Protein AF-A0A7J5E687-F1 (afdb_monomer)

Secondary structure (DSSP, 8-state):
---S---SS-EEEEEE-TTSEEEEEE-TTSS-EEEEEETTT--EEE----SS-EEEEEE-TT--EEEEEEETTEEEEEEE-HHHHTT--TT------SS--GGG---SSSGGGS-HHHHHT--TTS------PPPPP-BPPPEEEEEEEE--S-SS--GGGGEEEEEEEEEEBTTSSEEEEEEEEE-TT--EEEEEEEEE-S--TTTGGGT---EEEEEEEEEEEEEEEEEEEEEETTSSSPEEEEEEEEEEEEEEEEEEEEEEEE-SSTTEEEEEEEEEEEEEEEEPPEEEGGGTTEEEPPEEEEEEEEEEEEEEEEEEEEEP-TTTTTS-EEEEEEEEEEEEEEEE-SS--

Nearest PDB structures (foldseek):
  2w78-assembly2_B  TM=4.453E-01  e=5.146E+00  Pseudomonas aeruginosa PAO1
  6zm1-assembly1_B  TM=3.852E-01  e=8.410E+00  Bacteroides thetaiotaomicron VPI-5482

Solvent-accessible surface area (backbone atoms only — not comparable to full-atom values): 20080 Å² total; per-residue (Å²): 138,82,84,91,76,87,68,95,46,62,72,44,50,78,33,78,47,96,90,48,43,35,32,29,17,33,29,76,46,74,41,31,18,34,31,38,35,34,72,85,82,65,50,73,46,63,48,47,86,58,92,62,21,33,35,58,51,47,73,50,100,80,53,33,35,38,26,41,31,39,49,100,89,44,78,43,83,45,74,48,48,54,73,58,29,71,69,44,60,82,84,75,52,64,78,83,65,93,70,64,78,72,88,75,66,79,69,89,70,74,60,86,81,51,65,60,69,59,63,75,66,59,60,83,88,67,69,73,89,76,77,92,70,78,90,70,88,60,63,47,73,77,43,77,47,76,49,76,42,78,54,82,88,45,90,57,50,57,83,71,40,19,43,30,44,32,38,37,40,37,33,35,29,83,82,59,37,36,38,40,41,33,36,43,31,42,26,80,81,66,36,31,45,36,39,40,38,39,39,39,58,52,86,48,81,73,42,44,82,74,73,42,72,54,31,40,36,39,39,37,40,39,38,39,46,58,38,76,45,74,48,75,38,68,71,42,74,92,44,90,73,59,44,65,76,41,78,42,80,35,47,35,36,40,35,43,40,35,43,34,44,34,39,36,32,71,46,104,44,95,44,22,37,40,35,42,36,41,39,40,38,39,35,33,41,32,40,47,60,42,70,36,71,92,61,80,60,38,78,43,69,62,47,75,39,70,44,34,39,41,42,33,43,35,44,34,44,38,39,47,49,67,52,93,52,99,52,31,93,81,62,65,49,69,50,77,48,77,50,78,47,78,48,71,54,71,51,69,51,88,73,82,117

Mean predicted aligned error: 14.84 Å

Foldseek 3Di:
DDDLDDDPWDWDQWDADPQQKIWIWTCPLVATFIKIARPPVRDIATQDDDDQYWHNWDADPQRKTWTWGQDPVGTDIDIDGPVNSVVDDPVPGDDDDPCDPPPPDPDPDDCVVDPVVCVVPPDPVDDDPDDDDPDDFDKDPKDKDKDWAQAPPAPPDDDQQRIKIKIWIWMATPVRQKIKIWMWIAGPVRFIWTKIKIKGQDDDPPQVVVVWGKIKMKIKTKGKDKDKDWDFPPFQVVDVVTDTPDTWIKMKMKIKIKMKIKIWTADPDPQKIKIKMKMWMWIKMKIDWTFDVVVVRDIDHIDMDTQKIKIKIKIKMKGWDWDDDPCCVPDTDGDIDMDMDMDMDMDGDPPRD

Structure (mmCIF, N/CA/C/O backbone):
data_AF-A0A7J5E687-F1
#
_entry.id   AF-A0A7J5E687-F1
#
loop_
_atom_site.group_PDB
_atom_site.id
_atom_site.type_symbol
_atom_site.label_atom_id
_atom_site.label_alt_id
_atom_site.label_comp_id
_atom_site.label_asym_id
_atom_site.label_entity_id
_atom_site.label_seq_id
_atom_site.pdbx_PDB_ins_code
_atom_site.Cartn_x
_atom_site.Cartn_y
_atom_site.Cartn_z
_atom_site.occupancy
_atom_site.B_iso_or_equiv
_atom_site.auth_seq_id
_atom_site.auth_comp_id
_atom_site.auth_asym_id
_atom_site.auth_atom_id
_atom_site.pdbx_PDB_model_num
ATOM 1 N N . TYR A 1 1 ? -38.386 -14.013 34.757 1.00 67.25 1 TYR A N 1
ATOM 2 C CA . TYR A 1 1 ? -36.916 -13.918 34.810 1.00 67.25 1 TYR A CA 1
ATOM 3 C C . TYR A 1 1 ? -36.532 -13.701 36.265 1.00 67.25 1 TYR A C 1
ATOM 5 O O . TYR A 1 1 ? -37.291 -13.051 36.971 1.00 67.25 1 TYR A O 1
ATOM 13 N N . GLU A 1 2 ? -35.431 -14.289 36.723 1.00 77.50 2 GLU A N 1
ATOM 14 C CA . GLU A 1 2 ? -34.907 -14.112 38.085 1.00 77.50 2 GLU A CA 1
ATOM 15 C C . GLU A 1 2 ? -33.566 -13.382 37.979 1.00 77.50 2 GLU A C 1
ATOM 17 O O . GLU A 1 2 ? -32.727 -13.753 37.158 1.00 77.50 2 GLU A O 1
ATOM 22 N N . LEU A 1 3 ? -33.389 -12.321 38.765 1.00 78.94 3 LEU A N 1
ATOM 23 C CA . LEU A 1 3 ? -32.103 -11.643 38.907 1.00 78.94 3 LEU A CA 1
ATOM 24 C C . LEU A 1 3 ? -31.241 -12.468 39.867 1.00 78.94 3 LEU A C 1
ATOM 26 O O . LEU A 1 3 ? -31.640 -12.694 41.006 1.00 78.94 3 LEU A O 1
ATOM 30 N N . LEU A 1 4 ? -30.092 -12.950 39.390 1.00 78.44 4 LEU A N 1
ATOM 31 C CA . LEU A 1 4 ? -29.228 -13.860 40.152 1.00 78.44 4 LEU A CA 1
ATOM 32 C C . LEU A 1 4 ? -28.317 -13.128 41.140 1.00 78.44 4 LEU A C 1
ATOM 34 O O . LEU A 1 4 ? -27.987 -13.672 42.191 1.00 78.44 4 LEU A O 1
ATOM 38 N N . THR A 1 5 ? -27.938 -11.898 40.812 1.00 75.50 5 THR A N 1
ATOM 39 C CA . THR A 1 5 ? -27.145 -11.021 41.661 1.00 75.50 5 THR A CA 1
ATOM 40 C C . THR A 1 5 ? -27.739 -9.609 41.602 1.00 75.50 5 THR A C 1
ATOM 42 O O . THR A 1 5 ? -28.208 -9.159 40.555 1.00 75.50 5 THR A O 1
ATOM 45 N N . THR A 1 6 ? -27.836 -8.944 42.756 1.00 78.44 6 THR A N 1
ATOM 46 C CA . THR A 1 6 ? -28.465 -7.613 42.904 1.00 78.44 6 THR A CA 1
ATOM 47 C C . THR A 1 6 ? -27.634 -6.703 43.806 1.00 78.44 6 THR A C 1
ATOM 49 O O . THR A 1 6 ? -28.185 -5.876 44.533 1.00 78.44 6 THR A O 1
ATOM 52 N N . SER A 1 7 ? -26.320 -6.928 43.855 1.00 85.88 7 SER A N 1
ATOM 53 C CA . SER A 1 7 ? -25.434 -6.115 44.682 1.00 85.88 7 SER A CA 1
ATOM 54 C C . SER A 1 7 ? -25.145 -4.772 44.000 1.00 85.88 7 SER A C 1
ATOM 56 O O . SER A 1 7 ? -25.373 -4.607 42.805 1.00 85.88 7 SER A O 1
ATOM 58 N N . GLU A 1 8 ? -24.658 -3.796 44.768 1.00 89.81 8 GLU A N 1
ATOM 59 C CA . GLU A 1 8 ? -24.133 -2.540 44.207 1.00 89.81 8 GLU A CA 1
ATOM 60 C C . GLU A 1 8 ? -22.767 -2.734 43.525 1.00 89.81 8 GLU A C 1
ATOM 62 O O . GLU A 1 8 ? -22.261 -1.809 42.892 1.00 89.81 8 GLU A O 1
ATOM 67 N N . ALA A 1 9 ? -22.165 -3.919 43.676 1.00 91.12 9 ALA A N 1
ATOM 68 C CA . ALA A 1 9 ? -20.893 -4.257 43.068 1.00 91.12 9 ALA A CA 1
ATOM 69 C C . ALA A 1 9 ? -21.055 -4.473 41.562 1.00 91.12 9 ALA A C 1
ATOM 71 O O . ALA A 1 9 ? -22.091 -4.918 41.065 1.00 91.12 9 ALA A O 1
ATOM 72 N N . ASP A 1 10 ? -19.988 -4.195 40.833 1.00 93.31 10 ASP A N 1
ATOM 73 C CA . ASP A 1 10 ? -19.901 -4.472 39.418 1.00 93.31 10 ASP A CA 1
ATOM 74 C C . ASP A 1 10 ? -19.615 -5.963 39.212 1.00 93.31 10 ASP A C 1
ATOM 76 O O . ASP A 1 10 ? -18.575 -6.489 39.616 1.00 93.31 10 ASP A O 1
ATOM 80 N N . GLU A 1 11 ? -20.565 -6.666 38.602 1.00 94.25 11 GLU A N 1
ATOM 81 C CA . GLU A 1 11 ? -20.541 -8.115 38.429 1.00 94.25 11 GLU A CA 1
ATOM 82 C C . GLU A 1 11 ? -20.550 -8.455 36.938 1.00 94.25 11 GLU A C 1
ATOM 84 O O . GLU A 1 11 ? -21.449 -8.070 36.188 1.00 94.25 11 GLU A O 1
ATOM 89 N N . ARG A 1 12 ? -19.518 -9.164 36.471 1.00 94.06 12 ARG A N 1
ATOM 90 C CA . ARG A 1 12 ? -19.265 -9.377 35.039 1.00 94.06 12 ARG A CA 1
ATOM 91 C C . ARG A 1 12 ? -18.784 -10.788 34.741 1.00 94.06 12 ARG A C 1
ATOM 93 O O . ARG A 1 12 ? -18.314 -11.509 35.615 1.00 94.06 12 ARG A O 1
ATOM 100 N N . ASN A 1 13 ? -18.802 -11.129 33.455 1.00 95.75 13 ASN A N 1
ATOM 101 C CA . ASN A 1 13 ? -18.204 -12.344 32.897 1.00 95.75 13 ASN A CA 1
ATOM 102 C C . ASN A 1 13 ? -18.733 -13.649 33.534 1.00 95.75 13 ASN A C 1
ATOM 104 O O . ASN A 1 13 ? -17.954 -14.398 34.125 1.00 95.75 13 ASN A O 1
ATOM 108 N N . PRO A 1 14 ? -20.047 -13.926 33.450 1.00 94.94 14 PRO A N 1
ATOM 109 C CA . PRO A 1 14 ? -20.607 -15.155 33.990 1.00 94.94 14 PRO A CA 1
ATOM 110 C C . PRO A 1 14 ? -20.110 -16.387 33.219 1.00 94.94 14 PRO A C 1
ATOM 112 O O . PRO A 1 14 ? -20.061 -16.389 31.989 1.00 94.94 14 PRO A O 1
ATOM 115 N N . PHE A 1 15 ? -19.826 -17.463 33.944 1.00 95.69 15 PHE A N 1
ATOM 116 C CA . PHE A 1 15 ? -19.525 -18.789 33.422 1.00 95.69 15 PHE A CA 1
ATOM 117 C C . PHE A 1 15 ? -20.354 -19.825 34.179 1.00 95.69 15 PHE A C 1
ATOM 119 O O . PHE A 1 15 ? -20.194 -20.004 35.386 1.00 95.69 15 PHE A O 1
ATOM 126 N N . MET A 1 16 ? -21.264 -20.496 33.475 1.00 92.56 16 MET A N 1
ATOM 127 C CA . MET A 1 16 ? -22.157 -21.492 34.063 1.00 92.56 16 MET A CA 1
ATOM 128 C C . MET A 1 16 ? -21.617 -22.899 33.830 1.00 92.56 16 MET A C 1
ATOM 130 O O . MET A 1 16 ? -21.376 -23.301 32.691 1.00 92.56 16 MET A O 1
ATOM 134 N N . THR A 1 17 ? -21.484 -23.665 34.902 1.00 89.81 17 THR A N 1
ATOM 135 C CA . THR A 1 17 ? -21.167 -25.096 34.837 1.00 89.81 17 THR A CA 1
ATOM 136 C C . THR A 1 17 ? -22.435 -25.945 34.679 1.00 89.81 17 THR A C 1
ATOM 138 O O . THR A 1 17 ? -23.553 -25.485 34.921 1.00 89.81 17 THR A O 1
ATOM 141 N N . LYS A 1 18 ? -22.289 -27.205 34.248 1.00 85.62 18 LYS A N 1
ATOM 142 C CA . LYS A 1 18 ? -23.432 -28.106 33.979 1.00 85.62 18 LYS A CA 1
ATOM 143 C C . LYS A 1 18 ? -24.216 -28.486 35.241 1.00 85.62 18 LYS A C 1
ATOM 145 O O . LYS A 1 18 ? -25.395 -28.815 35.154 1.00 85.62 18 LYS A O 1
ATOM 150 N N . ASP A 1 19 ? -23.564 -28.457 36.393 1.00 82.62 19 ASP A N 1
ATOM 151 C CA . ASP A 1 19 ? -24.106 -28.737 37.722 1.00 82.62 19 ASP A CA 1
ATOM 152 C C . ASP A 1 19 ? -24.869 -27.550 38.334 1.00 82.62 19 ASP A C 1
ATOM 154 O O . ASP A 1 19 ? -25.550 -27.718 39.349 1.00 82.62 19 ASP A O 1
ATOM 158 N N . GLY A 1 20 ? -24.861 -26.391 37.663 1.00 85.06 20 GLY A N 1
ATOM 159 C CA . GLY A 1 20 ? -25.616 -25.205 38.067 1.00 85.06 20 GLY A CA 1
ATOM 160 C C . GLY A 1 20 ? -24.851 -24.278 39.009 1.00 85.06 20 GLY A C 1
ATOM 161 O O . GLY A 1 20 ? -25.480 -23.494 39.718 1.00 85.06 20 GLY A O 1
ATOM 162 N N . LEU A 1 21 ? -23.518 -24.364 39.022 1.00 92.75 21 LEU A N 1
ATOM 163 C CA . LEU A 1 21 ? -22.648 -23.438 39.736 1.00 92.75 21 LEU A CA 1
ATOM 164 C C . LEU A 1 21 ? -22.233 -22.301 38.788 1.00 92.75 21 LEU A C 1
ATOM 166 O O . LEU A 1 21 ? -21.630 -22.536 37.733 1.00 92.75 21 LEU A O 1
ATOM 170 N N . LEU A 1 22 ? -22.580 -21.067 39.154 1.00 94.56 22 LEU A N 1
ATOM 171 C CA . LEU A 1 22 ? -22.247 -19.865 38.396 1.00 94.56 22 LEU A CA 1
ATOM 172 C C . LEU A 1 22 ? -20.939 -19.276 38.911 1.00 94.56 22 LEU A C 1
ATOM 174 O O . LEU A 1 22 ? -20.854 -18.916 40.078 1.00 94.56 22 LEU A O 1
ATOM 178 N N . TYR A 1 23 ? -19.961 -19.094 38.034 1.00 96.38 23 TYR A N 1
ATOM 179 C CA . TYR A 1 23 ? -18.734 -18.358 38.315 1.00 96.38 23 TYR A CA 1
ATOM 180 C C . TYR A 1 23 ? -18.811 -16.977 37.681 1.00 96.38 23 TYR A C 1
ATOM 182 O O . TYR A 1 23 ? -19.324 -16.838 36.576 1.00 96.38 23 TYR A O 1
ATOM 190 N N . TYR A 1 24 ? -18.315 -15.950 38.355 1.00 96.75 24 TYR A N 1
ATOM 191 C CA . TYR A 1 24 ? -18.359 -14.583 37.840 1.00 96.75 24 TYR A CA 1
ATOM 192 C C . TYR A 1 24 ? -17.297 -13.713 38.503 1.00 96.75 24 TYR A C 1
ATOM 194 O O . TYR A 1 24 ? -16.766 -14.055 39.557 1.00 96.75 24 TYR A O 1
ATOM 202 N N . SER A 1 25 ? -16.977 -12.585 37.883 1.00 97.31 25 SER A N 1
ATOM 203 C CA . SER A 1 25 ? -16.085 -11.577 38.450 1.00 97.31 25 SER A CA 1
ATOM 204 C C . SER A 1 25 ? -16.892 -10.523 39.193 1.00 97.31 25 SER A C 1
ATOM 206 O O . SER A 1 25 ? -17.869 -10.030 38.638 1.00 97.31 25 SER A O 1
ATOM 208 N N . SER A 1 26 ? -16.476 -10.140 40.399 1.00 95.81 26 SER A N 1
ATOM 209 C CA . SER A 1 26 ? -17.109 -9.059 41.166 1.00 95.81 26 SER A CA 1
ATOM 210 C C . SER A 1 26 ? -16.081 -8.210 41.899 1.00 95.81 26 SER A C 1
ATOM 212 O O . SER A 1 26 ? -15.096 -8.744 42.413 1.00 95.81 26 SER A O 1
ATOM 214 N N . ASP A 1 27 ? -16.304 -6.901 41.967 1.00 93.50 27 ASP A N 1
ATOM 215 C CA . ASP A 1 27 ? -15.488 -5.961 42.740 1.00 93.50 27 ASP A CA 1
ATOM 216 C C . ASP A 1 27 ? -16.020 -5.700 44.158 1.00 93.50 27 ASP A C 1
ATOM 218 O O . ASP A 1 27 ? -15.581 -4.756 44.809 1.00 93.50 27 ASP A O 1
ATOM 222 N N . GLU A 1 28 ? -16.898 -6.554 44.696 1.00 90.94 28 GLU A N 1
ATOM 223 C CA . GLU A 1 28 ? -17.529 -6.337 46.010 1.00 90.94 28 GLU A CA 1
ATOM 224 C C . GLU A 1 28 ? -16.544 -6.192 47.192 1.00 90.94 28 GLU A C 1
ATOM 226 O O . GLU A 1 28 ? -16.899 -5.704 48.266 1.00 90.94 28 GLU A O 1
ATOM 231 N N . THR A 1 29 ? -15.289 -6.619 47.018 1.00 88.94 29 THR A N 1
ATOM 232 C CA . THR A 1 29 ? -14.190 -6.442 47.983 1.00 88.94 29 THR A CA 1
ATOM 233 C C . THR A 1 29 ? -13.222 -5.315 47.604 1.00 88.94 29 THR A C 1
ATOM 235 O O . THR A 1 29 ? -12.113 -5.266 48.135 1.00 88.94 29 THR A O 1
ATOM 238 N N . GLY A 1 30 ? -13.603 -4.439 46.673 1.00 88.88 30 GLY A N 1
ATOM 239 C CA . GLY A 1 30 ? -12.831 -3.307 46.149 1.00 88.88 30 GLY A CA 1
ATOM 240 C C . GLY A 1 30 ? -11.882 -3.638 44.991 1.00 88.88 30 GLY A C 1
ATOM 241 O O . GLY A 1 30 ? -11.398 -2.726 44.328 1.00 88.88 30 GLY A O 1
ATOM 242 N N . ILE A 1 31 ? -11.612 -4.921 44.740 1.00 92.69 31 ILE A N 1
ATOM 243 C CA . ILE A 1 31 ? -10.827 -5.417 43.602 1.00 92.69 31 ILE A CA 1
ATOM 244 C C . ILE A 1 31 ? -11.593 -6.586 42.994 1.00 92.69 31 ILE A C 1
ATOM 246 O O . ILE A 1 31 ? -12.038 -7.472 43.733 1.00 92.69 31 ILE A O 1
ATOM 250 N N . PHE A 1 32 ? -11.701 -6.610 41.664 1.00 95.88 32 PHE A N 1
ATOM 251 C CA . PHE A 1 32 ? -12.356 -7.696 40.942 1.00 95.88 32 PHE A CA 1
ATOM 252 C C . PHE A 1 32 ? -11.741 -9.050 41.286 1.00 95.88 32 PHE A C 1
ATOM 254 O O . PHE A 1 32 ? -10.559 -9.289 41.059 1.00 95.88 32 PHE A O 1
ATOM 261 N N . ASN A 1 33 ? -12.550 -9.961 41.803 1.00 96.75 33 ASN A N 1
ATOM 262 C CA . ASN A 1 33 ? -12.164 -11.338 42.073 1.00 96.75 33 ASN A CA 1
ATOM 263 C C . ASN A 1 33 ? -13.193 -12.301 41.491 1.00 96.75 33 ASN A C 1
ATOM 265 O O . ASN A 1 33 ? -14.312 -11.897 41.185 1.00 96.75 33 ASN A O 1
ATOM 269 N N . ILE A 1 34 ? -12.815 -13.568 41.326 1.00 97.50 34 ILE A N 1
ATOM 270 C CA . ILE A 1 34 ? -13.740 -14.615 40.904 1.00 97.50 34 ILE A CA 1
ATOM 271 C C . ILE A 1 34 ? -14.534 -15.099 42.113 1.00 97.50 34 ILE A C 1
ATOM 273 O O . ILE A 1 34 ? -13.964 -15.429 43.155 1.00 97.50 34 ILE A O 1
ATOM 277 N N . TYR A 1 35 ? -15.844 -15.184 41.939 1.00 96.06 35 TYR A N 1
ATOM 278 C CA . TYR A 1 35 ? -16.806 -15.726 42.883 1.00 96.06 35 TYR A CA 1
ATOM 279 C C . TYR A 1 35 ? -17.545 -16.894 42.248 1.00 96.06 35 TYR A C 1
ATOM 281 O O . TYR A 1 35 ? -17.638 -16.987 41.026 1.00 96.06 35 TYR A O 1
ATOM 289 N N . SER A 1 36 ? -18.075 -17.770 43.094 1.00 95.00 36 SER A N 1
ATOM 290 C CA . SER A 1 36 ? -19.064 -18.779 42.720 1.00 95.00 36 SER A CA 1
ATOM 291 C C . SER A 1 36 ? -20.375 -18.533 43.453 1.00 95.00 36 SER A C 1
ATOM 293 O O . SER A 1 36 ? -20.364 -18.067 44.594 1.00 95.00 36 SER A O 1
ATOM 295 N N . LEU A 1 37 ? -21.480 -18.853 42.789 1.00 94.25 37 LEU A N 1
ATOM 296 C CA . LEU A 1 37 ? -22.835 -18.844 43.319 1.00 94.25 37 LEU A CA 1
ATOM 297 C C . LEU A 1 37 ? -23.514 -20.167 42.956 1.00 94.25 37 LEU A C 1
ATOM 299 O O . LEU A 1 37 ? -23.710 -20.466 41.775 1.00 94.25 37 LEU A O 1
ATOM 303 N N . ASP A 1 38 ? -23.887 -20.949 43.964 1.00 92.88 38 ASP A N 1
ATOM 304 C CA . ASP A 1 38 ? -24.728 -22.133 43.780 1.00 92.88 38 ASP A CA 1
ATOM 305 C C . ASP A 1 38 ? -26.180 -21.685 43.596 1.00 92.88 38 ASP A C 1
ATOM 307 O O . ASP A 1 38 ? -26.772 -21.041 44.462 1.00 92.88 38 ASP A O 1
ATOM 311 N N . LEU A 1 39 ? -26.778 -22.008 42.450 1.00 88.56 39 LEU A N 1
ATOM 312 C CA . LEU A 1 39 ? -28.126 -21.540 42.128 1.00 88.56 39 LEU A CA 1
ATOM 313 C C . LEU A 1 39 ? -29.233 -22.208 42.956 1.00 88.56 39 LEU A C 1
ATOM 315 O O . LEU A 1 39 ? -30.326 -21.642 43.049 1.00 88.56 39 LEU A O 1
ATOM 319 N N . LYS A 1 40 ? -28.974 -23.384 43.545 1.00 88.88 40 LYS A N 1
ATOM 320 C CA . LYS A 1 40 ? -29.927 -24.139 44.372 1.00 88.88 40 LYS A CA 1
ATOM 321 C C . LYS A 1 40 ? -29.865 -23.695 45.826 1.00 88.88 40 LYS A C 1
ATOM 323 O O . LYS A 1 40 ? -30.907 -23.431 46.418 1.00 88.88 40 LYS A O 1
ATOM 328 N N . THR A 1 41 ? -28.665 -23.629 46.400 1.00 90.19 41 THR A N 1
ATOM 329 C CA . THR A 1 41 ? -28.477 -23.269 47.817 1.00 90.19 41 THR A CA 1
ATOM 330 C C . THR A 1 41 ? -28.376 -21.761 48.029 1.00 90.19 41 THR A C 1
ATOM 332 O O . THR A 1 41 ? -28.533 -21.298 49.156 1.00 90.19 41 THR A O 1
ATOM 335 N N . LYS A 1 42 ? -28.135 -20.998 46.952 1.00 89.12 42 LYS A N 1
ATOM 336 C CA . LYS A 1 42 ? -27.788 -19.568 46.972 1.00 89.12 42 LYS A CA 1
ATOM 337 C C . LYS A 1 42 ? -26.494 -19.278 47.744 1.00 89.12 42 LYS A C 1
ATOM 339 O O . LYS A 1 42 ? -26.245 -18.136 48.126 1.00 89.12 42 LYS A O 1
ATOM 344 N N . GLU A 1 43 ? -25.660 -20.296 47.966 1.00 91.75 43 GLU A N 1
ATOM 345 C CA . GLU A 1 43 ? -24.369 -20.142 48.630 1.00 91.75 43 GLU A CA 1
ATOM 346 C C . GLU A 1 43 ? -23.381 -19.425 47.709 1.00 91.75 43 GLU A C 1
ATOM 348 O O . GLU A 1 43 ? -23.188 -19.810 46.553 1.00 91.75 43 GLU A O 1
ATOM 353 N N . LYS A 1 44 ? -22.742 -18.381 48.243 1.00 92.00 44 LYS A N 1
ATOM 354 C CA . LYS A 1 44 ? -21.745 -17.574 47.545 1.00 92.00 44 LYS A CA 1
ATOM 355 C C . LYS A 1 44 ? -20.365 -17.786 48.155 1.00 92.00 44 LYS A C 1
ATOM 357 O O . LYS A 1 44 ? -20.210 -17.722 49.373 1.00 92.00 44 LYS A O 1
ATOM 362 N N . LYS A 1 45 ? -19.346 -17.951 47.309 1.00 94.06 45 LYS A N 1
ATOM 363 C CA . LYS A 1 45 ? -17.956 -18.133 47.745 1.00 94.06 45 LYS A CA 1
ATOM 364 C C . LYS A 1 45 ? -16.967 -17.352 46.887 1.00 94.06 45 LYS A C 1
ATOM 366 O O . LYS A 1 45 ? -17.010 -17.437 45.663 1.00 94.06 45 LYS A O 1
ATOM 371 N N . GLN A 1 46 ? -16.040 -16.648 47.537 1.00 95.44 46 GLN A N 1
ATOM 372 C CA . GLN A 1 46 ? -14.885 -16.023 46.890 1.00 95.44 46 GLN A CA 1
ATOM 373 C C . GLN A 1 46 ? -13.825 -17.080 46.558 1.00 95.44 46 GLN A C 1
ATOM 375 O O . GLN A 1 46 ? -13.455 -17.883 47.413 1.00 95.44 46 GLN A O 1
ATOM 380 N N . LEU A 1 47 ? -13.338 -17.078 45.319 1.00 96.81 47 LEU A N 1
ATOM 381 C CA . LEU A 1 47 ? -12.432 -18.097 44.781 1.00 96.81 47 LEU A CA 1
ATOM 382 C C . LEU A 1 47 ? -11.057 -17.550 44.404 1.00 96.81 47 LEU A C 1
ATOM 384 O O . LEU A 1 47 ? -10.131 -18.332 44.223 1.00 96.81 47 LEU A O 1
ATOM 388 N N . THR A 1 48 ? -10.896 -16.229 44.316 1.00 96.75 48 THR A N 1
ATOM 389 C CA . THR A 1 48 ? -9.589 -15.571 44.183 1.00 96.75 48 THR A CA 1
ATOM 390 C C . THR A 1 48 ? -9.495 -14.377 45.122 1.00 96.75 48 THR A C 1
ATOM 392 O O . THR A 1 48 ? -10.507 -13.780 45.480 1.00 96.75 48 THR A O 1
ATOM 395 N N . ASN A 1 49 ? -8.275 -13.992 45.490 1.00 94.75 49 ASN A N 1
ATOM 396 C CA . ASN A 1 49 ? -8.005 -12.726 46.166 1.00 94.75 49 ASN A CA 1
ATOM 397 C C . ASN A 1 49 ? -6.672 -12.156 45.659 1.00 94.75 49 ASN A C 1
ATOM 399 O O . ASN A 1 49 ? -5.604 -12.514 46.154 1.00 94.75 49 ASN A O 1
ATOM 403 N N . VAL A 1 50 ? -6.736 -11.353 44.595 1.00 93.19 50 VAL A N 1
ATOM 404 C CA . VAL A 1 50 ? -5.567 -10.820 43.873 1.00 93.19 50 VAL A CA 1
ATOM 405 C C . VAL A 1 50 ? -5.516 -9.292 43.901 1.00 93.19 50 VAL A C 1
ATOM 407 O O . VAL A 1 50 ? -6.521 -8.636 44.149 1.00 93.19 50 VAL A O 1
ATOM 410 N N . VAL A 1 51 ? -4.345 -8.717 43.600 1.00 90.56 51 VAL A N 1
ATOM 411 C CA . VAL A 1 51 ? -4.113 -7.258 43.661 1.00 90.56 51 VAL A CA 1
ATOM 412 C C . VAL A 1 51 ? -4.526 -6.522 42.378 1.00 90.56 51 VAL A C 1
ATOM 414 O O . VAL A 1 51 ? -5.030 -5.410 42.451 1.00 90.56 51 VAL A O 1
ATOM 417 N N . GLY A 1 52 ? -4.317 -7.109 41.194 1.00 90.62 52 GLY A N 1
ATOM 418 C CA . GLY A 1 52 ? -4.648 -6.446 39.918 1.00 90.62 52 GLY A CA 1
ATOM 419 C C . GLY A 1 52 ? -6.056 -6.736 39.389 1.00 90.62 52 GLY A C 1
ATOM 420 O O . GLY A 1 52 ? -6.547 -6.054 38.495 1.00 90.62 52 GLY A O 1
ATOM 421 N N . GLY A 1 53 ? -6.721 -7.735 39.958 1.00 95.38 53 GLY A N 1
ATOM 422 C CA . GLY A 1 53 ? -8.051 -8.177 39.561 1.00 95.38 53 GLY A CA 1
ATOM 423 C C . GLY A 1 53 ? -8.050 -9.455 38.718 1.00 95.38 53 GLY A C 1
ATOM 424 O O . GLY A 1 53 ? -7.091 -9.732 37.992 1.00 95.38 53 GLY A O 1
ATOM 425 N N . ALA A 1 54 ? -9.125 -10.234 38.843 1.00 97.31 54 ALA A N 1
ATOM 426 C CA . ALA A 1 54 ? -9.362 -11.501 38.161 1.00 97.31 54 ALA A CA 1
ATOM 427 C C . ALA A 1 54 ? -10.685 -11.466 37.378 1.00 97.31 54 ALA A C 1
ATOM 429 O O . ALA A 1 54 ? -11.750 -11.178 37.930 1.00 97.31 54 ALA A O 1
ATOM 430 N N . TYR A 1 55 ? -10.607 -11.780 36.085 1.00 97.69 55 TYR A N 1
ATOM 431 C CA . TYR A 1 55 ? -11.673 -11.577 35.105 1.00 97.69 55 TYR A CA 1
ATOM 432 C C . TYR A 1 55 ? -11.915 -12.827 34.256 1.00 97.69 55 TYR A C 1
ATOM 434 O O . TYR A 1 55 ? -11.002 -13.627 34.071 1.00 97.69 55 TYR A O 1
ATOM 442 N N . MET A 1 56 ? -13.113 -12.955 33.679 1.00 97.50 56 MET A N 1
ATOM 443 C CA . MET A 1 56 ? -13.436 -13.967 32.655 1.00 97.50 56 MET A CA 1
ATOM 444 C C . MET A 1 56 ? -13.078 -15.405 33.075 1.00 97.50 56 MET A C 1
ATOM 446 O O . MET A 1 56 ? -12.208 -16.023 32.458 1.00 97.50 56 MET A O 1
ATOM 450 N N . PRO A 1 57 ? -13.705 -15.935 34.140 1.00 97.62 57 PRO A N 1
ATOM 451 C CA . PRO A 1 57 ? -13.428 -17.288 34.592 1.00 97.62 57 PRO A CA 1
ATOM 452 C C . PRO A 1 57 ? -13.882 -18.325 33.558 1.00 97.62 57 PRO A C 1
ATOM 454 O O . PRO A 1 57 ? -14.948 -18.203 32.960 1.00 97.62 57 PRO A O 1
ATOM 457 N N . ALA A 1 58 ? -13.098 -19.386 33.409 1.00 97.19 58 ALA A N 1
ATOM 458 C CA . ALA A 1 58 ? -13.485 -20.619 32.739 1.00 97.19 58 ALA A CA 1
ATOM 459 C C . ALA A 1 58 ? -13.057 -21.801 33.609 1.00 97.19 58 ALA A C 1
ATOM 461 O O . ALA A 1 58 ? -11.909 -21.865 34.055 1.00 97.19 58 ALA A O 1
ATOM 462 N N . VAL A 1 59 ? -13.981 -22.725 33.866 1.00 95.81 59 VAL A N 1
ATOM 463 C CA . VAL A 1 59 ? -13.773 -23.829 34.813 1.00 95.81 59 VAL A CA 1
ATOM 464 C C . VAL A 1 59 ? -13.791 -25.158 34.076 1.00 95.81 59 VAL A C 1
ATOM 466 O O . VAL A 1 59 ? -14.662 -25.391 33.239 1.00 95.81 59 VAL A O 1
ATOM 469 N N . ASN A 1 60 ? -12.824 -26.023 34.375 1.00 93.88 60 ASN A N 1
ATOM 470 C CA . ASN A 1 60 ? -12.768 -27.377 33.825 1.00 93.88 60 ASN A CA 1
ATOM 471 C C . ASN A 1 60 ? -13.391 -28.420 34.774 1.00 93.88 60 ASN A C 1
ATOM 473 O O . ASN A 1 60 ? -13.697 -28.132 35.930 1.00 93.88 60 ASN A O 1
ATOM 477 N N . ASP A 1 61 ? -13.498 -29.669 34.316 1.00 90.81 61 ASP A N 1
ATOM 478 C CA . ASP A 1 61 ? -14.085 -30.775 35.094 1.00 90.81 61 ASP A CA 1
ATOM 479 C C . ASP A 1 61 ? -13.311 -31.110 36.391 1.00 90.81 61 ASP A C 1
ATOM 481 O O . ASP A 1 61 ? -13.825 -31.800 37.272 1.00 90.81 61 ASP A O 1
ATOM 485 N N . LYS A 1 62 ? -12.071 -30.619 36.542 1.00 91.06 62 LYS A N 1
ATOM 486 C CA . LYS A 1 62 ? -11.252 -30.774 37.758 1.00 91.06 62 LYS A CA 1
ATOM 487 C C . LYS A 1 62 ? -11.458 -29.643 38.773 1.00 91.06 62 LYS A C 1
ATOM 489 O O . LYS A 1 62 ? -10.827 -29.666 39.830 1.00 91.06 62 LYS A O 1
ATOM 494 N N . ASN A 1 63 ? -12.357 -28.693 38.503 1.00 91.00 63 ASN A N 1
ATOM 495 C CA . ASN A 1 63 ? -12.539 -27.448 39.259 1.00 91.00 63 ASN A CA 1
ATOM 496 C C . ASN A 1 63 ? -11.297 -26.545 39.268 1.00 91.00 63 ASN A C 1
ATOM 498 O O . ASN A 1 63 ? -11.061 -25.823 40.234 1.00 91.00 63 ASN A O 1
ATOM 502 N N . GLU A 1 64 ? -10.483 -26.579 38.217 1.00 96.62 64 GLU A N 1
ATOM 503 C CA . GLU A 1 64 ? -9.442 -25.574 38.005 1.00 96.62 64 GLU A CA 1
ATOM 504 C C . GLU A 1 64 ? -10.056 -24.392 37.258 1.00 96.62 64 GLU A C 1
ATOM 506 O O . GLU A 1 64 ? -10.816 -24.583 36.306 1.00 96.62 64 GLU A O 1
ATOM 511 N N . ILE A 1 65 ? -9.733 -23.175 37.693 1.00 97.62 65 ILE A N 1
ATOM 512 C CA . ILE A 1 65 ? -10.287 -21.949 37.116 1.00 97.62 65 ILE A CA 1
ATOM 513 C C . ILE A 1 65 ? -9.178 -21.242 36.352 1.00 97.62 65 ILE A C 1
ATOM 515 O O . ILE A 1 65 ? -8.224 -20.757 36.962 1.00 97.62 65 ILE A O 1
ATOM 519 N N . ALA A 1 66 ? -9.319 -21.160 35.033 1.00 98.00 66 ALA A N 1
ATOM 520 C CA . ALA A 1 66 ? -8.545 -20.242 34.213 1.00 98.00 66 ALA A CA 1
ATOM 521 C C . ALA A 1 66 ? -9.206 -18.858 34.236 1.00 98.00 66 ALA A C 1
ATOM 523 O O . ALA A 1 66 ? -10.427 -18.760 34.135 1.00 98.00 66 ALA A O 1
ATOM 524 N N . TYR A 1 67 ? -8.423 -17.791 34.378 1.00 98.19 67 TYR A N 1
ATOM 525 C CA . TYR A 1 67 ? -8.935 -16.419 34.392 1.00 98.19 67 TYR A CA 1
ATOM 526 C C . TYR A 1 67 ? -7.903 -15.425 33.846 1.00 98.19 67 TYR A C 1
ATOM 528 O O . TYR A 1 67 ? -6.693 -15.661 33.893 1.00 98.19 67 TYR A O 1
ATOM 536 N N . ALA A 1 68 ? -8.375 -14.287 33.343 1.00 98.00 68 ALA A N 1
ATOM 537 C CA . ALA A 1 68 ? -7.531 -13.161 32.970 1.00 98.00 68 ALA A CA 1
ATOM 538 C C . ALA A 1 68 ? -7.179 -12.344 34.221 1.00 98.00 68 ALA A C 1
ATOM 540 O O . ALA A 1 68 ? -8.057 -11.785 34.875 1.00 98.00 68 ALA A O 1
ATOM 541 N N . GLY A 1 69 ? -5.898 -12.274 34.570 1.00 97.19 69 GLY A N 1
ATOM 542 C CA . GLY A 1 69 ? -5.389 -11.473 35.681 1.00 97.19 69 GLY A CA 1
ATOM 543 C C . GLY A 1 69 ? -4.637 -10.247 35.179 1.00 97.19 69 GLY A C 1
ATOM 544 O O . GLY A 1 69 ? -3.836 -10.349 34.247 1.00 97.19 69 GLY A O 1
ATOM 545 N N . TYR A 1 70 ? -4.868 -9.088 35.791 1.00 94.19 70 TYR A N 1
ATOM 546 C CA . TYR A 1 70 ? -4.131 -7.870 35.450 1.00 94.19 70 TYR A CA 1
ATOM 547 C C . TYR A 1 70 ? -2.855 -7.748 36.292 1.00 94.19 70 TYR A C 1
ATOM 549 O O . TYR A 1 70 ? -2.856 -7.969 37.502 1.00 94.19 70 TYR A O 1
ATOM 557 N N . THR A 1 71 ? -1.746 -7.398 35.647 1.00 91.88 71 THR A N 1
ATOM 558 C CA . THR A 1 71 ? -0.434 -7.197 36.280 1.00 91.88 71 THR A CA 1
ATOM 559 C C . THR A 1 71 ? 0.148 -5.852 35.849 1.00 91.88 71 THR A C 1
ATOM 561 O O . THR A 1 71 ? -0.364 -5.221 34.926 1.00 91.88 71 THR A O 1
ATOM 564 N N . ALA A 1 72 ? 1.281 -5.443 36.426 1.00 89.62 72 ALA A N 1
ATOM 565 C CA . ALA A 1 72 ? 2.011 -4.253 35.969 1.00 89.62 72 ALA A CA 1
ATOM 566 C C . ALA A 1 72 ? 2.426 -4.311 34.479 1.00 89.62 72 ALA A C 1
ATOM 568 O O . ALA A 1 72 ? 2.666 -3.278 33.867 1.00 89.62 72 ALA A O 1
ATOM 569 N N . SER A 1 73 ? 2.489 -5.511 33.886 1.00 90.56 73 SER A N 1
ATOM 570 C CA . SER A 1 73 ? 2.806 -5.738 32.466 1.00 90.56 73 SER A CA 1
ATOM 571 C C . SER A 1 73 ? 1.569 -5.946 31.574 1.00 90.56 73 SER A C 1
ATOM 573 O O . SER A 1 73 ? 1.696 -6.399 30.436 1.00 90.56 73 SER A O 1
ATOM 575 N N . GLY A 1 74 ? 0.370 -5.665 32.096 1.00 91.81 74 GLY A N 1
ATOM 576 C CA . GLY A 1 74 ? -0.912 -5.902 31.430 1.00 91.81 74 GLY A CA 1
ATOM 577 C C . GLY A 1 74 ? -1.559 -7.244 31.794 1.00 91.81 74 GLY A C 1
ATOM 578 O O . GLY A 1 74 ? -1.162 -7.905 32.761 1.00 91.81 74 GLY A O 1
ATOM 579 N N . PHE A 1 75 ? -2.580 -7.631 31.023 1.00 95.25 75 PHE A N 1
ATOM 580 C CA . PHE A 1 75 ? -3.344 -8.866 31.226 1.00 95.25 75 PHE A CA 1
ATOM 581 C C . PHE A 1 75 ? -2.534 -10.123 30.887 1.00 95.25 75 PHE A C 1
ATOM 583 O O . PHE A 1 75 ? -1.826 -10.174 29.878 1.00 95.25 75 PHE A O 1
ATOM 590 N N . LYS A 1 76 ? -2.670 -11.152 31.726 1.00 96.88 76 LYS A N 1
ATOM 591 C CA . LYS A 1 76 ? -2.120 -12.504 31.543 1.00 96.88 76 LYS A CA 1
ATOM 592 C C . LYS A 1 76 ? -3.186 -13.539 31.896 1.00 96.88 76 LYS A C 1
ATOM 594 O O . LYS A 1 76 ? -4.154 -13.215 32.579 1.00 96.88 76 LYS A O 1
ATOM 599 N N . ILE A 1 77 ? -2.996 -14.780 31.460 1.00 97.56 77 ILE A N 1
ATOM 600 C CA . ILE A 1 77 ? -3.861 -15.898 31.845 1.00 97.56 77 ILE A CA 1
ATOM 601 C C . ILE A 1 77 ? -3.249 -16.601 33.054 1.00 97.56 77 ILE A C 1
ATOM 603 O O . ILE A 1 77 ? -2.075 -16.967 33.034 1.00 97.56 77 ILE A O 1
ATOM 607 N N . PHE A 1 78 ? -4.055 -16.778 34.094 1.00 97.56 78 PHE A N 1
ATOM 608 C CA . PHE A 1 78 ? -3.711 -17.499 35.312 1.00 97.56 78 PHE A CA 1
ATOM 609 C C . PHE A 1 78 ? -4.619 -18.710 35.467 1.00 97.56 78 PHE A C 1
ATOM 611 O O . PHE A 1 78 ? -5.730 -18.731 34.940 1.00 97.56 78 PHE A O 1
ATOM 618 N N . VAL A 1 79 ? -4.148 -19.703 36.217 1.00 97.88 79 VAL A N 1
ATOM 619 C CA . VAL A 1 79 ? -4.942 -20.863 36.619 1.00 97.88 79 VAL A CA 1
ATOM 620 C C . VAL A 1 79 ? -4.854 -21.001 38.132 1.00 97.88 79 VAL A C 1
ATOM 622 O O . VAL A 1 79 ? -3.754 -20.980 38.684 1.00 97.88 79 VAL A O 1
ATOM 625 N N . ILE A 1 80 ? -5.999 -21.149 38.798 1.00 97.56 80 ILE A N 1
ATOM 626 C CA . ILE A 1 80 ? -6.068 -21.475 40.224 1.00 97.56 80 ILE A CA 1
ATOM 627 C C . ILE A 1 80 ? -6.709 -22.852 40.423 1.00 97.56 80 ILE A C 1
ATOM 629 O O . ILE A 1 80 ? -7.843 -23.110 40.012 1.00 97.56 80 ILE A O 1
ATOM 633 N N . GLY A 1 81 ? -5.961 -23.754 41.057 1.00 97.06 81 GLY A N 1
ATOM 634 C CA . GLY A 1 81 ? -6.423 -25.104 41.368 1.00 97.06 81 GLY A CA 1
ATOM 635 C C . GLY A 1 81 ? -7.400 -25.140 42.545 1.00 97.06 81 GLY A C 1
ATOM 636 O O . GLY A 1 81 ? -7.430 -24.230 43.374 1.00 97.06 81 GLY A O 1
ATOM 637 N N . LYS A 1 82 ? -8.173 -26.226 42.648 1.00 93.62 82 LYS A N 1
ATOM 638 C CA . LYS A 1 82 ? -9.192 -26.429 43.694 1.00 93.62 82 LYS A CA 1
ATOM 639 C C . LYS A 1 82 ? -8.652 -26.269 45.123 1.00 93.62 82 LYS A C 1
ATOM 641 O O . LYS A 1 82 ? -9.328 -25.697 45.975 1.00 93.62 82 LYS A O 1
ATOM 646 N N . GLU A 1 83 ? -7.445 -26.763 45.394 1.00 94.50 83 GLU A N 1
ATOM 647 C CA . GLU A 1 83 ? -6.819 -26.656 46.721 1.00 94.50 83 GLU A CA 1
ATOM 648 C C . GLU A 1 83 ? -6.449 -25.211 47.076 1.00 94.50 83 GLU A C 1
ATOM 650 O O . GLU A 1 83 ? -6.639 -24.789 48.213 1.00 94.50 83 GLU A O 1
ATOM 655 N N . GLU A 1 84 ? -5.977 -24.430 46.103 1.00 95.19 84 GLU A N 1
ATOM 656 C CA . GLU A 1 84 ? -5.628 -23.019 46.307 1.00 95.19 84 GLU A CA 1
ATOM 657 C C . GLU A 1 84 ? -6.875 -22.149 46.496 1.00 95.19 84 GLU A C 1
ATOM 659 O O . GLU A 1 84 ? -6.879 -21.258 47.342 1.00 95.19 84 GLU A O 1
ATOM 664 N N . GLN A 1 85 ? -7.973 -22.459 45.798 1.00 94.50 85 GLN A N 1
ATOM 665 C CA . GLN A 1 85 ? -9.267 -21.795 46.011 1.00 94.50 85 GLN A CA 1
ATOM 666 C C . GLN A 1 85 ? -9.757 -21.942 47.460 1.00 94.50 85 GLN A C 1
ATOM 668 O O . GLN A 1 85 ? -10.379 -21.032 48.000 1.00 94.50 85 GLN A O 1
ATOM 673 N N . ALA A 1 86 ? -9.480 -23.075 48.116 1.00 91.88 86 ALA A N 1
ATOM 674 C CA . ALA A 1 86 ? -9.869 -23.302 49.509 1.00 91.88 86 ALA A CA 1
ATOM 675 C C . ALA A 1 86 ? -9.051 -22.476 50.519 1.00 91.88 86 ALA A C 1
ATOM 677 O O . ALA A 1 86 ? -9.498 -22.298 51.650 1.00 91.88 86 ALA A O 1
ATOM 678 N N . LYS A 1 87 ? -7.880 -21.962 50.120 1.00 94.00 87 LYS A N 1
ATOM 679 C CA . LYS A 1 87 ? -7.006 -21.117 50.952 1.00 94.00 87 LYS A CA 1
ATOM 680 C C . LYS A 1 87 ? -7.354 -19.629 50.860 1.00 94.00 87 LYS A C 1
ATOM 682 O O . LYS A 1 87 ? -6.750 -18.817 51.562 1.00 94.00 87 LYS A O 1
ATOM 687 N N . VAL A 1 88 ? -8.292 -19.258 49.987 1.00 93.50 88 VAL A N 1
ATOM 688 C CA . VAL A 1 88 ? -8.740 -17.874 49.834 1.00 93.50 88 VAL A CA 1
ATOM 689 C C . VAL A 1 88 ? -9.498 -17.448 51.083 1.00 93.50 88 VAL A C 1
ATOM 691 O O . VAL A 1 88 ? -10.495 -18.058 51.455 1.00 93.50 88 VAL A O 1
ATOM 694 N N . ASP A 1 89 ? -9.004 -16.388 51.718 1.00 89.50 89 ASP A N 1
ATOM 695 C CA . ASP A 1 89 ? -9.591 -15.783 52.909 1.00 89.50 89 ASP A CA 1
ATOM 696 C C . ASP A 1 89 ? -10.446 -14.561 52.514 1.00 89.50 89 ASP A C 1
ATOM 698 O O . ASP A 1 89 ? -9.876 -13.524 52.144 1.00 89.50 89 ASP A O 1
ATOM 702 N N . PRO A 1 90 ? -11.791 -14.647 52.595 1.00 84.12 90 PRO A N 1
ATOM 703 C CA . PRO A 1 90 ? -12.687 -13.545 52.239 1.00 84.12 90 PRO A CA 1
ATOM 704 C C . PRO A 1 90 ? -12.644 -12.361 53.215 1.00 84.12 90 PRO A C 1
ATOM 706 O O . PRO A 1 90 ? -13.167 -11.285 52.912 1.00 84.12 90 PRO A O 1
ATOM 709 N N . ALA A 1 91 ? -12.042 -12.527 54.400 1.00 85.75 91 ALA A N 1
ATOM 710 C CA . ALA A 1 91 ? -11.883 -11.437 55.360 1.00 85.75 91 ALA A CA 1
ATOM 711 C C . ALA A 1 91 ? -10.801 -10.434 54.923 1.00 85.75 91 ALA A C 1
ATOM 713 O O . ALA A 1 91 ? -10.830 -9.270 55.331 1.00 85.75 91 ALA A O 1
ATOM 714 N N . LYS A 1 92 ? -9.864 -10.849 54.061 1.00 83.44 92 LYS A N 1
ATOM 715 C CA . LYS A 1 92 ? -8.791 -9.995 53.534 1.00 83.44 92 LYS A CA 1
ATOM 716 C C . LYS A 1 92 ? -9.288 -9.150 52.366 1.00 83.44 92 LYS A C 1
ATOM 718 O O . LYS A 1 92 ? -9.040 -9.466 51.207 1.00 83.44 92 LYS A O 1
ATOM 723 N N . LYS A 1 93 ? -9.995 -8.068 52.676 1.00 80.81 93 LYS A N 1
ATOM 724 C CA . LYS A 1 93 ? -10.534 -7.136 51.675 1.00 80.81 93 LYS A CA 1
ATOM 725 C C . LYS A 1 93 ? -9.563 -5.997 51.393 1.00 80.81 93 LYS A C 1
ATOM 727 O O . LYS A 1 93 ? -8.777 -5.614 52.261 1.00 80.81 93 LYS A O 1
ATOM 732 N N . TYR A 1 94 ? -9.646 -5.431 50.191 1.00 80.00 94 TYR A N 1
ATOM 733 C CA . TYR A 1 94 ? -8.923 -4.206 49.886 1.00 80.00 94 TYR A CA 1
ATOM 734 C C . TYR A 1 94 ? -9.478 -3.067 50.745 1.00 80.00 94 TYR A C 1
ATOM 736 O O . TYR A 1 94 ? -10.677 -2.783 50.733 1.00 80.00 94 TYR A O 1
ATOM 744 N N . VAL A 1 95 ? -8.604 -2.424 51.516 1.00 78.12 95 VAL A N 1
ATOM 745 C CA . VAL A 1 95 ? -8.975 -1.286 52.356 1.00 78.12 95 VAL A CA 1
ATOM 746 C C . VAL A 1 95 ? -8.719 -0.013 51.564 1.00 78.12 95 VAL A C 1
ATOM 748 O O . VAL A 1 95 ? -7.574 0.402 51.390 1.00 78.12 95 VAL A O 1
ATOM 751 N N . TRP A 1 96 ? -9.797 0.615 51.096 1.00 66.38 96 TRP A N 1
ATOM 752 C CA . TRP A 1 96 ? -9.731 1.931 50.471 1.00 66.38 96 TRP A CA 1
ATOM 753 C C . TRP A 1 96 ? -9.221 2.968 51.476 1.00 66.38 96 TRP A C 1
ATOM 755 O O . TRP A 1 96 ? -9.915 3.340 52.426 1.00 66.38 96 TRP A O 1
ATOM 765 N N . LEU A 1 97 ? -8.007 3.466 51.254 1.00 67.56 97 LEU A N 1
ATOM 766 C CA . LEU A 1 97 ? -7.484 4.613 51.984 1.00 67.56 97 LEU A CA 1
ATOM 767 C C . LEU A 1 97 ? -8.130 5.876 51.407 1.00 67.56 97 LEU A C 1
ATOM 769 O O . LEU A 1 97 ? -7.784 6.308 50.313 1.00 67.56 97 LEU A O 1
ATOM 773 N N . LYS A 1 98 ? -9.065 6.488 52.149 1.00 63.19 98 LYS A N 1
ATOM 774 C CA . LYS A 1 98 ? -9.711 7.760 51.756 1.00 63.19 98 LYS A CA 1
ATOM 775 C C . LYS A 1 98 ? -8.725 8.933 51.646 1.00 63.19 98 LYS A C 1
ATOM 777 O O . LYS A 1 98 ? -9.066 9.957 51.071 1.00 63.19 98 LYS A O 1
ATOM 782 N N . ASN A 1 99 ? -7.532 8.780 52.217 1.00 57.78 99 ASN A N 1
ATOM 783 C CA . ASN A 1 99 ? -6.446 9.748 52.172 1.00 57.78 99 ASN A CA 1
ATOM 784 C C . ASN A 1 99 ? -5.120 8.965 52.204 1.00 57.78 99 ASN A C 1
ATOM 786 O O . ASN A 1 99 ? -4.571 8.743 53.287 1.00 57.78 99 ASN A O 1
ATOM 790 N N . PRO A 1 100 ? -4.629 8.435 51.067 1.00 56.09 100 PRO A N 1
ATOM 791 C CA . PRO A 1 100 ? -3.269 7.909 51.034 1.00 56.09 100 PRO A CA 1
ATOM 792 C C . PRO A 1 100 ? -2.324 9.042 51.471 1.00 56.09 100 PRO A C 1
ATOM 794 O O . PRO A 1 100 ? -2.596 10.193 51.122 1.00 56.09 100 PRO A O 1
ATOM 797 N N . PRO A 1 101 ? -1.262 8.783 52.255 1.00 54.75 101 PRO A N 1
ATOM 798 C CA . PRO A 1 101 ? -0.328 9.830 52.647 1.00 54.75 101 PRO A CA 1
ATOM 799 C C . PRO A 1 101 ? 0.273 10.455 51.385 1.00 54.75 101 PRO A C 1
ATOM 801 O O . PRO A 1 101 ? 1.153 9.891 50.741 1.00 54.75 101 PRO A O 1
ATOM 804 N N . LEU A 1 102 ? -0.250 11.622 51.003 1.00 54.22 102 LEU A N 1
ATOM 805 C CA . LEU A 1 102 ? 0.223 12.383 49.852 1.00 54.22 102 LEU A CA 1
ATOM 806 C C . LEU A 1 102 ? 1.587 13.028 50.132 1.00 54.22 102 LEU A C 1
ATOM 808 O O . LEU A 1 102 ? 2.257 13.452 49.193 1.00 54.22 102 LEU A O 1
ATOM 812 N N . GLU A 1 103 ? 1.992 13.087 51.404 1.00 48.44 103 GLU A N 1
ATOM 813 C CA . GLU A 1 103 ? 3.152 13.855 51.865 1.00 48.44 103 GLU A CA 1
ATOM 814 C C . GLU A 1 103 ? 4.492 13.115 51.772 1.00 48.44 103 GLU A C 1
ATOM 816 O O . GLU A 1 103 ? 5.535 13.753 51.857 1.00 48.44 103 GLU A O 1
ATOM 821 N N . GLU A 1 104 ? 4.496 11.811 51.482 1.00 53.41 104 GLU A N 1
ATOM 822 C CA . GLU A 1 104 ? 5.719 11.080 51.108 1.00 53.41 104 GLU A CA 1
ATOM 823 C C . GLU A 1 104 ? 5.617 10.487 49.697 1.00 53.41 104 GLU A C 1
ATOM 825 O O . GLU A 1 104 ? 6.072 9.382 49.408 1.00 53.41 104 GLU A O 1
ATOM 830 N N . ASN A 1 105 ? 5.048 11.245 48.760 1.00 51.12 105 ASN A N 1
ATOM 831 C CA . ASN A 1 105 ? 5.261 10.962 47.348 1.00 51.12 105 ASN A CA 1
ATOM 832 C C . ASN A 1 105 ? 6.630 11.514 46.935 1.00 51.12 105 ASN A C 1
ATOM 834 O O . ASN A 1 105 ? 6.790 12.711 46.708 1.00 51.12 105 ASN A O 1
ATOM 838 N N . LYS A 1 106 ? 7.615 10.628 46.766 1.00 52.69 106 LYS A N 1
ATOM 839 C CA . LYS A 1 106 ? 8.622 10.802 45.710 1.00 52.69 106 LYS A CA 1
ATOM 840 C C . LYS A 1 106 ? 8.014 10.220 44.432 1.00 52.69 106 LYS A C 1
ATOM 842 O O . LYS A 1 106 ? 8.160 9.021 44.201 1.00 52.69 106 LYS A O 1
ATOM 847 N N . PRO A 1 107 ? 7.271 10.999 43.632 1.00 53.97 107 PRO A N 1
ATOM 848 C CA . PRO A 1 107 ? 6.738 10.498 42.377 1.00 53.97 107 PRO A CA 1
ATOM 849 C C . PRO A 1 107 ? 7.909 10.073 41.491 1.00 53.97 107 PRO A C 1
ATOM 851 O O . PRO A 1 107 ? 8.848 10.836 41.263 1.00 53.97 107 PRO A O 1
ATOM 854 N N . ASN A 1 108 ? 7.865 8.836 41.006 1.00 52.72 108 ASN A N 1
ATOM 855 C CA . ASN A 1 108 ? 8.759 8.407 39.943 1.00 52.72 108 ASN A CA 1
ATOM 856 C C . ASN A 1 108 ? 8.384 9.183 38.675 1.00 52.72 108 ASN A C 1
ATOM 858 O O . ASN A 1 108 ? 7.253 9.079 38.202 1.00 52.72 108 ASN A O 1
ATOM 862 N N . GLY A 1 109 ? 9.328 9.950 38.130 1.00 61.66 109 GLY A N 1
ATOM 863 C CA . GLY A 1 109 ? 9.156 10.689 36.881 1.00 61.66 109 GLY A CA 1
ATOM 864 C C . GLY A 1 109 ? 9.404 12.191 37.003 1.00 61.66 109 GLY A C 1
ATOM 865 O O . GLY A 1 109 ? 9.657 12.733 38.075 1.00 61.66 109 GLY A O 1
ATOM 866 N N . ASP A 1 110 ? 9.333 12.862 35.858 1.00 63.59 110 ASP A N 1
ATOM 867 C CA . ASP A 1 110 ? 9.685 14.270 35.642 1.00 63.59 110 ASP A CA 1
ATOM 868 C C . ASP A 1 110 ? 8.620 15.249 36.170 1.00 63.59 110 ASP A C 1
ATOM 870 O O . ASP A 1 110 ? 8.281 16.246 35.533 1.00 63.59 110 ASP A O 1
ATOM 874 N N . ILE A 1 111 ? 8.026 14.945 37.328 1.00 64.56 111 ILE A N 1
ATOM 875 C CA . ILE A 1 111 ? 6.921 15.733 37.882 1.00 64.56 111 ILE A CA 1
ATOM 876 C C . ILE A 1 111 ? 7.337 17.185 38.153 1.00 64.56 111 ILE A C 1
ATOM 878 O O . ILE A 1 111 ? 6.499 18.078 38.148 1.00 64.56 111 ILE A O 1
ATOM 882 N N . GLY A 1 112 ? 8.640 17.417 38.360 1.00 65.38 112 GLY A N 1
ATOM 883 C CA . GLY A 1 112 ? 9.219 18.740 38.574 1.00 65.38 112 GLY A CA 1
ATOM 884 C C . GLY A 1 112 ? 9.092 19.669 37.365 1.00 65.38 112 GLY A C 1
ATOM 885 O O . GLY A 1 112 ? 9.204 20.879 37.532 1.00 65.38 112 GLY A O 1
ATOM 886 N N . LYS A 1 113 ? 8.810 19.141 36.162 1.00 73.50 113 LYS A N 1
ATOM 887 C CA . LYS A 1 113 ? 8.459 19.959 34.989 1.00 73.50 113 LYS A CA 1
ATOM 888 C C . LYS A 1 113 ? 7.055 20.551 35.050 1.00 73.50 113 LYS A C 1
ATOM 890 O O . LYS A 1 113 ? 6.752 21.443 34.260 1.00 73.50 113 LYS A O 1
ATOM 895 N N . PHE A 1 114 ? 6.193 20.057 35.933 1.00 70.69 114 PHE A N 1
ATOM 896 C CA . PHE A 1 114 ? 4.806 20.489 36.015 1.00 70.69 114 PHE A CA 1
ATOM 897 C C . PHE A 1 114 ? 4.592 21.397 37.223 1.00 70.69 114 PHE A C 1
ATOM 899 O O . PHE A 1 114 ? 5.045 21.119 38.331 1.00 70.69 114 PHE A O 1
ATOM 906 N N . ASP A 1 115 ? 3.848 22.480 37.014 1.00 83.31 115 ASP A N 1
ATOM 907 C CA . ASP A 1 115 ? 3.404 23.355 38.095 1.00 83.31 115 ASP A CA 1
ATOM 908 C C . ASP A 1 115 ? 2.222 22.702 38.826 1.00 83.31 115 ASP A C 1
ATOM 910 O O . ASP A 1 115 ? 1.049 22.888 38.490 1.00 83.31 115 ASP A O 1
ATOM 914 N N . ILE A 1 116 ? 2.552 21.880 39.820 1.00 78.94 116 ILE A N 1
ATOM 915 C CA . ILE A 1 116 ? 1.581 21.120 40.615 1.00 78.94 116 ILE A CA 1
ATOM 916 C C . ILE A 1 116 ? 0.629 22.043 41.379 1.00 78.94 116 ILE A C 1
ATOM 918 O O . ILE A 1 116 ? -0.537 21.700 41.569 1.00 78.94 116 ILE A O 1
ATOM 922 N N . VAL A 1 117 ? 1.088 23.232 41.782 1.00 80.94 117 VAL A N 1
ATOM 923 C CA . VAL A 1 117 ? 0.250 24.212 42.484 1.00 80.94 117 VAL A CA 1
ATOM 924 C C . VAL A 1 117 ? -0.823 24.751 41.542 1.00 80.94 117 VAL A C 1
ATOM 926 O O . VAL A 1 117 ? -1.990 24.825 41.927 1.00 80.94 117 VAL A O 1
ATOM 929 N N . LYS A 1 118 ? -0.456 25.062 40.295 1.00 81.12 118 LYS A N 1
ATOM 930 C CA . LYS A 1 118 ? -1.408 25.484 39.263 1.00 81.12 118 LYS A CA 1
ATOM 931 C C . LYS A 1 118 ? -2.394 24.378 38.892 1.00 81.12 118 LYS A C 1
ATOM 933 O O . LYS A 1 118 ? -3.573 24.667 38.733 1.00 81.12 118 LYS A O 1
ATOM 938 N N . LEU A 1 119 ? -1.937 23.129 38.780 1.00 79.19 119 LEU A N 1
ATOM 939 C CA . LEU A 1 119 ? -2.806 21.986 38.471 1.00 79.19 119 LEU A CA 1
ATOM 940 C C . LEU A 1 119 ? -3.805 21.696 39.599 1.00 79.19 119 LEU A C 1
ATOM 942 O O . LEU A 1 119 ? -4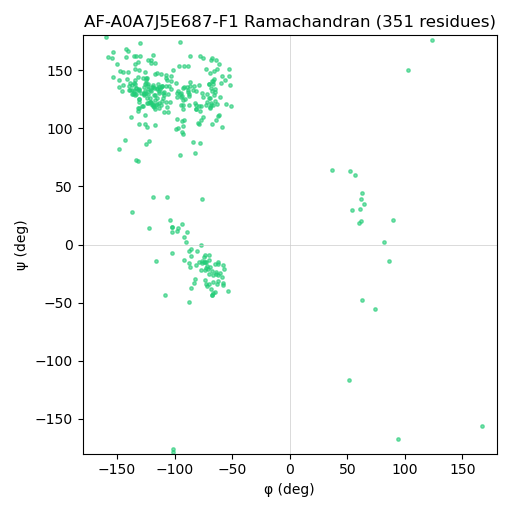.976 21.458 39.330 1.00 79.19 119 LEU A O 1
ATOM 946 N N . ARG A 1 120 ? -3.365 21.756 40.862 1.00 80.94 120 ARG A N 1
ATOM 947 C CA . ARG A 1 120 ? -4.225 21.514 42.031 1.00 80.94 120 ARG A CA 1
ATOM 948 C C . ARG A 1 120 ? -5.297 22.587 42.210 1.00 80.94 120 ARG A C 1
ATOM 950 O O . ARG A 1 120 ? -6.373 22.292 42.713 1.00 80.94 120 ARG A O 1
ATOM 957 N N . ASN A 1 121 ? -4.986 23.818 41.819 1.00 83.69 121 ASN A N 1
ATOM 958 C CA . ASN A 1 121 ? -5.881 24.966 41.934 1.00 83.69 121 ASN A CA 1
ATOM 959 C C . ASN A 1 121 ? -6.500 25.357 40.579 1.00 83.69 121 ASN A C 1
ATOM 961 O O . ASN A 1 121 ? -6.891 26.512 40.400 1.00 83.69 121 ASN A O 1
ATOM 965 N N . TYR A 1 122 ? -6.532 24.438 39.608 1.00 81.75 122 TYR A N 1
ATOM 966 C CA . TYR A 1 122 ? -7.129 24.700 38.305 1.00 81.75 122 TYR A CA 1
ATOM 967 C C . TYR A 1 122 ? -8.650 24.838 38.447 1.00 81.75 122 TYR A C 1
ATOM 969 O O . TYR A 1 122 ? -9.325 23.924 38.911 1.00 81.75 122 TYR A O 1
ATOM 977 N N . ASP A 1 123 ? -9.163 26.005 38.070 1.00 83.81 123 ASP A N 1
ATOM 978 C CA . ASP A 1 123 ? -10.582 26.354 38.102 1.00 83.81 123 ASP A CA 1
ATOM 979 C C . ASP A 1 123 ? -11.199 26.029 36.735 1.00 83.81 123 ASP A C 1
ATOM 981 O O . ASP A 1 123 ? -11.099 26.814 35.791 1.00 83.81 123 ASP A O 1
ATOM 985 N N . ASP A 1 124 ? -11.799 24.846 36.621 1.00 80.31 124 ASP A N 1
ATOM 986 C CA . ASP A 1 124 ? -12.415 24.326 35.395 1.00 80.31 124 ASP A CA 1
ATOM 987 C C . ASP A 1 124 ? -13.707 25.061 34.996 1.00 80.31 124 ASP A C 1
ATOM 989 O O . ASP A 1 124 ? -14.190 24.906 33.873 1.00 80.31 124 ASP A O 1
ATOM 993 N N . THR A 1 125 ? -14.225 25.935 35.866 1.00 84.31 125 THR A N 1
ATOM 994 C CA . THR A 1 125 ? -15.338 26.838 35.543 1.00 84.31 125 THR A CA 1
ATOM 995 C C . THR A 1 125 ? -14.892 28.035 34.701 1.00 84.31 125 THR A C 1
ATOM 997 O O . THR A 1 125 ? -15.695 28.626 33.974 1.00 84.31 125 THR A O 1
ATOM 1000 N N . LYS A 1 126 ? -13.597 28.377 34.745 1.00 84.31 126 LYS A N 1
ATOM 1001 C CA . LYS A 1 126 ? -12.987 29.443 33.943 1.00 84.31 126 LYS A CA 1
ATOM 1002 C C . LYS A 1 126 ? -12.363 28.857 32.691 1.00 84.31 126 LYS A C 1
ATOM 1004 O O . LYS A 1 126 ? -11.146 28.708 32.572 1.00 84.31 126 LYS A O 1
ATOM 1009 N N . ILE A 1 127 ? -13.224 28.552 31.733 1.00 77.81 127 ILE A N 1
ATOM 1010 C CA . ILE A 1 127 ? -12.775 28.188 30.397 1.00 77.81 127 ILE A CA 1
ATOM 1011 C C . ILE A 1 127 ? -12.075 29.384 29.728 1.00 77.81 127 ILE A C 1
ATOM 1013 O O . ILE A 1 127 ? -12.588 30.504 29.785 1.00 77.81 127 ILE A O 1
ATOM 1017 N N . PRO A 1 128 ? -10.903 29.185 29.103 1.00 80.69 128 PRO A N 1
ATOM 1018 C CA . PRO A 1 128 ? -10.299 30.218 28.275 1.00 80.69 128 PRO A CA 1
ATOM 1019 C C . PRO A 1 128 ? -11.226 30.555 27.100 1.00 80.69 128 PRO A C 1
ATOM 1021 O O . PRO A 1 128 ? -12.034 29.729 26.672 1.00 80.69 128 PRO A O 1
ATOM 1024 N N . GLU A 1 129 ? -11.097 31.763 26.553 1.00 83.75 129 GLU A N 1
ATOM 1025 C CA . GLU A 1 129 ? -11.758 32.094 25.292 1.00 83.75 129 GLU A CA 1
ATOM 1026 C C . GLU A 1 129 ? -11.177 31.216 24.179 1.00 83.75 129 GLU A C 1
ATOM 1028 O O . GLU A 1 129 ? -10.035 31.386 23.751 1.00 83.75 129 GLU A O 1
ATOM 1033 N N . TYR A 1 130 ? -11.965 30.243 23.728 1.00 81.94 130 TYR A N 1
ATOM 1034 C CA . TYR A 1 130 ? -11.616 29.415 22.585 1.00 81.94 130 TYR A CA 1
ATOM 1035 C C . TYR A 1 130 ? -11.984 30.155 21.303 1.00 81.94 130 TYR A C 1
ATOM 1037 O O . TYR A 1 130 ? -13.150 30.477 21.073 1.00 81.94 130 TYR A O 1
ATOM 1045 N N . THR A 1 131 ? -11.008 30.385 20.431 1.00 88.19 131 THR A N 1
ATOM 1046 C CA . THR A 1 131 ? -11.279 30.838 19.067 1.00 88.19 131 THR A CA 1
ATOM 1047 C C . THR A 1 131 ? -11.875 29.677 18.267 1.00 88.19 131 THR A C 1
ATOM 1049 O O . THR A 1 131 ? -11.234 28.628 18.182 1.00 88.19 131 THR A O 1
ATOM 1052 N N . PRO A 1 132 ? -13.078 29.809 17.672 1.00 83.75 132 PRO A N 1
ATOM 1053 C CA . PRO A 1 132 ? -13.629 28.766 16.816 1.00 83.75 132 PRO A CA 1
ATOM 1054 C C . PRO A 1 132 ? -12.714 28.528 15.612 1.00 83.75 132 PRO A C 1
ATOM 1056 O O . PRO A 1 132 ? -12.596 29.375 14.727 1.00 83.75 132 PRO A O 1
ATOM 1059 N N . GLU A 1 133 ? -12.076 27.365 15.569 1.00 81.06 133 GLU A N 1
ATOM 1060 C CA . GLU A 1 133 ? -11.273 26.927 14.433 1.00 81.06 133 GLU A CA 1
ATOM 1061 C C . GLU A 1 133 ? -12.050 25.902 13.612 1.00 81.06 133 GLU A C 1
ATOM 1063 O O . GLU A 1 133 ? -12.822 25.091 14.131 1.00 81.06 133 GLU A O 1
ATOM 1068 N N . LYS A 1 134 ? -11.862 25.927 12.291 1.00 79.44 134 LYS A N 1
ATOM 1069 C CA . LYS A 1 134 ? -12.410 24.870 11.443 1.00 79.44 134 LYS A CA 1
ATOM 1070 C C . LYS A 1 134 ? -11.666 23.576 11.744 1.00 79.44 134 LYS A C 1
ATOM 1072 O O . LYS A 1 134 ? -10.438 23.567 11.744 1.00 79.44 134 LYS A O 1
ATOM 1077 N N . TYR A 1 135 ? -12.408 22.481 11.898 1.00 67.00 135 TYR A N 1
ATOM 1078 C CA . TYR A 1 135 ? -11.822 21.144 11.913 1.00 67.00 135 TYR A CA 1
ATOM 1079 C C . TYR A 1 135 ? -10.920 20.961 10.687 1.00 67.00 135 TYR A C 1
ATOM 1081 O O . TYR A 1 135 ? -11.380 21.050 9.545 1.00 67.00 135 TYR A O 1
ATOM 1089 N N . SER A 1 136 ? -9.637 20.719 10.930 1.00 68.19 136 SER A N 1
ATOM 1090 C CA . SER A 1 136 ? -8.653 20.376 9.910 1.00 68.19 136 SER A CA 1
ATOM 1091 C C . SER A 1 136 ? -8.406 18.866 9.926 1.00 68.19 136 SER A C 1
ATOM 1093 O O . SER A 1 136 ? -8.598 18.194 10.940 1.00 68.19 136 SER A O 1
ATOM 1095 N N . GLY A 1 137 ? -8.056 18.297 8.770 1.00 63.41 137 GLY A N 1
ATOM 1096 C CA . GLY A 1 137 ? -7.664 16.890 8.703 1.00 63.41 137 GLY A CA 1
ATOM 1097 C C . GLY A 1 137 ? -6.371 16.673 9.484 1.00 63.41 137 GLY A C 1
ATOM 1098 O O . GLY A 1 137 ? -5.408 17.416 9.293 1.00 63.41 137 GLY A O 1
ATOM 1099 N N . PHE A 1 138 ? -6.351 15.664 10.351 1.00 71.75 138 PHE A N 1
ATOM 1100 C CA . PHE A 1 138 ? -5.149 15.269 11.071 1.00 71.75 138 PHE A CA 1
ATOM 1101 C C . PHE A 1 138 ? -4.529 14.073 10.351 1.00 71.75 138 PHE A C 1
ATOM 1103 O O . PHE A 1 138 ? -4.969 12.933 10.503 1.00 71.75 138 PHE A O 1
ATOM 1110 N N . PHE A 1 139 ? -3.503 14.343 9.545 1.00 73.12 139 PHE A N 1
ATOM 1111 C CA . PHE A 1 139 ? -2.723 13.285 8.915 1.00 73.12 139 PHE A CA 1
ATOM 1112 C C . PHE A 1 139 ? -1.960 12.495 9.974 1.00 73.12 139 PHE A C 1
ATOM 1114 O O . PHE A 1 139 ? -1.349 13.068 10.882 1.00 73.12 139 PHE A O 1
ATOM 1121 N N . SER A 1 140 ? -1.933 11.170 9.825 1.00 77.81 140 SER A N 1
ATOM 1122 C CA . SER A 1 140 ? -0.950 10.369 10.535 1.00 77.81 140 SER A CA 1
ATOM 1123 C C . SER A 1 140 ? 0.447 10.849 10.145 1.00 77.81 140 SER A C 1
ATOM 1125 O O . SER A 1 140 ? 0.708 11.212 8.992 1.00 77.81 140 SER A O 1
ATOM 1127 N N . LYS A 1 141 ? 1.380 10.811 11.100 1.00 85.88 141 LYS A N 1
ATOM 1128 C CA . LYS A 1 141 ? 2.797 11.029 10.791 1.00 85.88 141 LYS A CA 1
ATOM 1129 C C . LYS A 1 141 ? 3.220 10.088 9.657 1.00 85.88 141 LYS A C 1
ATOM 1131 O O . LYS A 1 141 ? 2.745 8.952 9.580 1.00 85.88 141 LYS A O 1
ATOM 1136 N N . ILE A 1 142 ? 4.111 10.569 8.791 1.00 89.94 142 ILE A N 1
ATOM 1137 C CA . ILE A 1 142 ? 4.688 9.753 7.722 1.00 89.94 142 ILE A CA 1
ATOM 1138 C C . ILE A 1 142 ? 5.491 8.624 8.367 1.00 89.94 142 ILE A C 1
ATOM 1140 O O . ILE A 1 142 ? 6.423 8.869 9.133 1.00 89.94 142 ILE A O 1
ATOM 1144 N N . SER A 1 143 ? 5.113 7.392 8.049 1.00 95.00 143 SER A N 1
ATOM 1145 C CA . SER A 1 143 ? 5.843 6.187 8.425 1.00 95.00 143 SER A CA 1
ATOM 1146 C C . SER A 1 143 ? 6.896 5.904 7.365 1.00 95.00 143 SER A C 1
ATOM 1148 O O . SER A 1 143 ? 6.574 5.855 6.180 1.00 95.00 143 SER A O 1
ATOM 1150 N N . ILE A 1 144 ? 8.144 5.724 7.793 1.00 97.00 144 ILE A N 1
ATOM 1151 C CA . ILE A 1 144 ? 9.275 5.402 6.921 1.00 97.00 144 ILE A CA 1
ATOM 1152 C C . ILE A 1 144 ? 9.830 4.049 7.359 1.00 97.00 144 ILE A C 1
ATOM 1154 O O . ILE A 1 144 ? 10.279 3.904 8.495 1.00 97.00 144 ILE A O 1
ATOM 1158 N N . LEU A 1 145 ? 9.806 3.068 6.458 1.00 97.88 145 LEU A N 1
ATOM 1159 C CA . LEU A 1 145 ? 10.340 1.729 6.691 1.00 97.88 145 LEU A CA 1
ATOM 1160 C C . LEU A 1 145 ? 11.499 1.466 5.719 1.00 97.88 145 LEU A C 1
ATOM 1162 O O . LEU A 1 145 ? 11.249 1.207 4.538 1.00 97.88 145 LEU A O 1
ATOM 1166 N N . PRO A 1 146 ? 12.763 1.540 6.171 1.00 97.94 146 PRO A N 1
ATOM 1167 C CA . PRO A 1 146 ? 13.897 1.170 5.336 1.00 97.94 146 PRO A CA 1
ATOM 1168 C C . PRO A 1 146 ? 13.915 -0.342 5.088 1.00 97.94 146 PRO A C 1
ATOM 1170 O O . PRO A 1 146 ? 13.546 -1.134 5.955 1.00 97.94 146 PRO A O 1
ATOM 1173 N N . PHE A 1 147 ? 14.389 -0.751 3.916 1.00 97.19 147 PHE A N 1
ATOM 1174 C CA . PHE A 1 147 ? 14.608 -2.150 3.569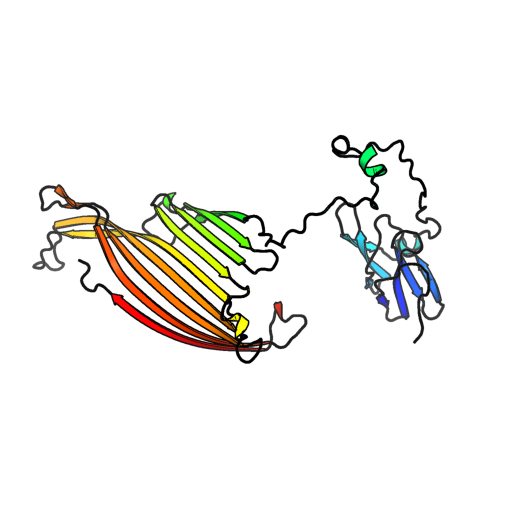 1.00 97.19 147 PHE A CA 1
ATOM 1175 C C . PHE A 1 147 ? 15.870 -2.322 2.723 1.00 97.19 147 PHE A C 1
ATOM 1177 O O . PHE A 1 147 ? 16.374 -1.384 2.106 1.00 97.19 147 PHE A O 1
ATOM 1184 N N . ILE A 1 148 ? 16.370 -3.554 2.668 1.00 96.50 148 ILE A N 1
ATOM 1185 C CA . ILE A 1 148 ? 17.447 -3.960 1.766 1.00 96.50 148 ILE A CA 1
ATOM 1186 C C . ILE A 1 148 ? 16.953 -5.175 0.990 1.00 96.50 148 ILE A C 1
ATOM 1188 O O . ILE A 1 148 ? 16.472 -6.139 1.583 1.00 96.50 148 ILE A O 1
ATOM 1192 N N . ARG A 1 149 ? 17.059 -5.124 -0.338 1.00 92.81 149 ARG A N 1
ATOM 1193 C CA . ARG A 1 149 ? 16.712 -6.227 -1.238 1.00 92.81 149 ARG A CA 1
ATOM 1194 C C . ARG A 1 149 ? 17.972 -6.784 -1.897 1.00 92.81 149 ARG A C 1
ATOM 1196 O O . ARG A 1 149 ? 18.897 -6.032 -2.190 1.00 92.81 149 ARG A O 1
ATOM 1203 N N . TYR A 1 150 ? 17.983 -8.090 -2.152 1.00 92.38 150 TYR A N 1
ATOM 1204 C CA . TYR A 1 150 ? 18.953 -8.740 -3.031 1.00 92.38 150 TYR A CA 1
ATOM 1205 C C . TYR A 1 150 ? 18.267 -9.105 -4.353 1.00 92.38 150 TYR A C 1
ATOM 1207 O O . TYR A 1 150 ? 17.336 -9.908 -4.369 1.00 92.38 150 TYR A O 1
ATOM 1215 N N . ASP A 1 151 ? 18.689 -8.474 -5.444 1.00 85.69 151 ASP A N 1
ATOM 1216 C CA . ASP A 1 151 ? 18.103 -8.592 -6.777 1.00 85.69 151 ASP A CA 1
ATOM 1217 C C . ASP A 1 151 ? 18.897 -9.614 -7.611 1.00 85.69 151 ASP A C 1
ATOM 1219 O O . ASP A 1 151 ? 19.987 -9.325 -8.105 1.00 85.69 151 ASP A O 1
ATOM 1223 N N . ASN A 1 152 ? 18.379 -10.844 -7.716 1.00 80.81 152 ASN A N 1
ATOM 1224 C CA . ASN A 1 152 ? 19.007 -11.942 -8.469 1.00 80.81 152 ASN A CA 1
ATOM 1225 C C . ASN A 1 152 ? 18.348 -12.183 -9.838 1.00 80.81 152 ASN A C 1
ATOM 1227 O O . ASN A 1 152 ? 18.593 -13.209 -10.466 1.00 80.81 152 ASN A O 1
ATOM 1231 N N . TYR A 1 153 ? 17.480 -11.275 -10.287 1.00 70.31 153 TYR A N 1
ATOM 1232 C CA . TYR A 1 153 ? 16.744 -11.446 -11.541 1.00 70.31 153 TYR A CA 1
ATOM 1233 C C . TYR A 1 153 ? 17.520 -10.940 -12.763 1.00 70.31 153 TYR A C 1
ATOM 1235 O O . TYR A 1 153 ? 17.212 -11.338 -13.882 1.00 70.31 153 TYR A O 1
ATOM 1243 N N . SER A 1 154 ? 18.530 -10.087 -12.561 1.00 69.88 154 SER A N 1
ATOM 1244 C CA . SER A 1 154 ? 19.319 -9.493 -13.641 1.00 69.88 154 SER A CA 1
ATOM 1245 C C . SER A 1 154 ? 20.717 -10.110 -13.741 1.00 69.88 154 SER A C 1
ATOM 1247 O O . SER A 1 154 ? 21.460 -10.167 -12.758 1.00 69.88 154 SER A O 1
ATOM 1249 N N . THR A 1 155 ? 21.100 -10.529 -14.950 1.00 72.94 155 THR A N 1
ATOM 1250 C CA . THR A 1 155 ? 22.472 -10.946 -15.291 1.00 72.94 155 THR A CA 1
ATOM 1251 C C . THR A 1 155 ? 23.434 -9.759 -15.420 1.00 72.94 155 THR A C 1
ATOM 1253 O O . THR A 1 155 ? 24.644 -9.965 -15.468 1.00 72.94 155 THR A O 1
ATOM 1256 N N . PHE A 1 156 ? 22.914 -8.527 -15.428 1.00 81.94 156 PHE A N 1
ATOM 1257 C CA . PHE A 1 156 ? 23.684 -7.283 -15.481 1.00 81.94 156 PHE A CA 1
ATOM 1258 C C . PHE A 1 156 ? 24.410 -6.970 -14.166 1.00 81.94 156 PHE A C 1
ATOM 1260 O O . PHE A 1 156 ? 25.517 -6.437 -14.171 1.00 81.94 156 PHE A O 1
ATOM 1267 N N . ASN A 1 157 ? 23.810 -7.332 -13.029 1.00 86.06 157 ASN A N 1
ATOM 1268 C CA . ASN A 1 157 ? 24.358 -7.026 -11.710 1.00 86.06 157 ASN A CA 1
ATOM 1269 C C . ASN A 1 157 ? 25.251 -8.154 -11.184 1.00 86.06 157 ASN A C 1
ATOM 1271 O O . ASN A 1 157 ? 24.861 -9.329 -11.154 1.00 86.06 157 ASN A O 1
ATOM 1275 N N . SER A 1 158 ? 26.406 -7.787 -10.629 1.00 89.00 158 SER A N 1
ATOM 1276 C CA . SER A 1 158 ? 27.339 -8.724 -10.000 1.00 89.00 158 SER A CA 1
ATOM 1277 C C . SER A 1 158 ? 27.687 -8.308 -8.568 1.00 89.00 158 SER A C 1
ATOM 1279 O O . SER A 1 158 ? 27.693 -7.128 -8.224 1.00 89.00 158 SER A O 1
ATOM 1281 N N . GLY A 1 159 ? 27.944 -9.287 -7.695 1.00 89.69 159 GLY A N 1
ATOM 1282 C CA . GLY A 1 159 ? 28.372 -9.040 -6.314 1.00 89.69 159 GLY A CA 1
ATOM 1283 C C . GLY A 1 159 ? 27.464 -8.066 -5.550 1.00 89.69 159 GLY A C 1
ATOM 1284 O O . GLY A 1 159 ? 26.288 -8.349 -5.317 1.00 89.69 159 GLY A O 1
ATOM 1285 N N . LEU A 1 160 ? 28.028 -6.920 -5.156 1.00 91.19 160 LEU A N 1
ATOM 1286 C CA . LEU A 1 160 ? 27.338 -5.879 -4.385 1.00 91.19 160 LEU A CA 1
ATOM 1287 C C . LEU A 1 160 ? 26.332 -5.061 -5.210 1.00 91.19 160 LEU A C 1
ATOM 1289 O O . LEU A 1 160 ? 25.489 -4.396 -4.616 1.00 91.19 160 LEU A O 1
ATOM 1293 N N . ASP A 1 161 ? 26.369 -5.122 -6.543 1.00 90.50 161 ASP A N 1
ATOM 1294 C CA . ASP A 1 161 ? 25.411 -4.409 -7.406 1.00 90.50 161 ASP A CA 1
ATOM 1295 C C . ASP A 1 161 ? 23.997 -4.999 -7.302 1.00 90.50 161 ASP A C 1
ATOM 1297 O O . ASP A 1 161 ? 23.007 -4.342 -7.612 1.00 90.50 161 ASP A O 1
ATOM 1301 N N . ARG A 1 162 ? 23.890 -6.239 -6.810 1.00 92.12 162 ARG A N 1
ATOM 1302 C CA . ARG A 1 162 ? 22.614 -6.908 -6.527 1.00 92.12 162 ARG A CA 1
ATOM 1303 C C . ARG A 1 162 ? 21.954 -6.399 -5.250 1.00 92.12 162 ARG A C 1
ATOM 1305 O O . ARG A 1 162 ? 20.786 -6.686 -5.017 1.00 92.12 162 ARG A O 1
ATOM 1312 N N . ILE A 1 163 ? 22.678 -5.669 -4.402 1.00 94.44 163 ILE A N 1
ATOM 1313 C CA . ILE A 1 163 ? 22.107 -5.077 -3.194 1.00 94.44 163 ILE A CA 1
ATOM 1314 C C . ILE A 1 163 ? 21.395 -3.782 -3.580 1.00 94.44 163 ILE A C 1
ATOM 1316 O O . ILE A 1 163 ? 22.004 -2.843 -4.093 1.00 94.44 163 ILE A O 1
ATOM 1320 N N . LYS A 1 164 ? 20.094 -3.734 -3.302 1.00 95.62 164 LYS A N 1
ATOM 1321 C CA . LYS A 1 164 ? 19.204 -2.623 -3.625 1.00 95.62 164 LYS A CA 1
ATOM 1322 C C . LYS A 1 164 ? 18.549 -2.115 -2.332 1.00 95.62 164 LYS A C 1
ATOM 1324 O O . LYS A 1 164 ? 17.516 -2.651 -1.918 1.00 95.62 164 LYS A O 1
ATOM 1329 N N . PRO A 1 165 ? 19.179 -1.160 -1.621 1.00 97.31 165 PRO A N 1
ATOM 1330 C CA . PRO A 1 165 ? 18.551 -0.494 -0.486 1.00 97.31 165 PRO A CA 1
ATOM 1331 C C . PRO A 1 165 ? 17.353 0.339 -0.946 1.00 97.31 165 PRO A C 1
ATOM 1333 O O . PRO A 1 165 ? 17.334 0.882 -2.054 1.00 97.31 165 PRO A O 1
ATOM 1336 N N . GLY A 1 166 ? 16.358 0.460 -0.077 1.00 97.81 166 GLY A N 1
ATOM 1337 C CA . GLY A 1 166 ? 15.164 1.235 -0.353 1.00 97.81 166 GLY A CA 1
ATOM 1338 C C . GLY A 1 166 ? 14.405 1.646 0.893 1.00 97.81 166 GLY A C 1
ATOM 1339 O O . GLY A 1 166 ? 14.774 1.320 2.021 1.00 97.81 166 GLY A O 1
ATOM 1340 N N . ILE A 1 167 ? 13.331 2.387 0.665 1.00 98.38 167 ILE A N 1
ATOM 1341 C CA . ILE A 1 167 ? 12.409 2.864 1.686 1.00 98.38 167 ILE A CA 1
ATOM 1342 C C . ILE A 1 167 ? 10.976 2.628 1.223 1.00 98.38 167 ILE A C 1
ATOM 1344 O O . ILE A 1 167 ? 10.663 2.815 0.047 1.00 98.38 167 ILE A O 1
ATOM 1348 N N . TYR A 1 168 ? 10.108 2.248 2.154 1.00 98.25 168 TYR A N 1
ATOM 1349 C CA . TYR A 1 168 ? 8.668 2.422 2.022 1.00 98.25 168 TYR A CA 1
ATOM 1350 C C . TYR A 1 168 ? 8.246 3.665 2.796 1.00 98.25 168 TYR A C 1
ATOM 1352 O O . TYR A 1 168 ? 8.726 3.898 3.908 1.00 98.25 168 TYR A O 1
ATOM 1360 N N . ILE A 1 169 ? 7.339 4.439 2.212 1.00 97.44 169 ILE A N 1
ATOM 1361 C CA . ILE A 1 169 ? 6.683 5.570 2.857 1.00 97.44 169 ILE A CA 1
ATOM 1362 C C . ILE A 1 169 ? 5.181 5.313 2.899 1.00 97.44 169 ILE A C 1
ATOM 1364 O O . ILE A 1 169 ? 4.604 4.836 1.924 1.00 97.44 169 ILE A O 1
ATOM 1368 N N . ALA A 1 170 ? 4.548 5.615 4.026 1.00 96.12 170 ALA A N 1
ATOM 1369 C CA . ALA A 1 170 ? 3.106 5.479 4.186 1.00 96.12 170 ALA A CA 1
ATOM 1370 C C . ALA A 1 170 ? 2.554 6.585 5.088 1.00 96.12 170 ALA A C 1
ATOM 1372 O O . ALA A 1 170 ? 3.139 6.898 6.127 1.00 96.12 170 ALA A O 1
ATOM 1373 N N . SER A 1 171 ? 1.423 7.172 4.719 1.00 94.50 171 SER A N 1
ATOM 1374 C CA . SER A 1 171 ? 0.667 8.093 5.569 1.00 94.50 171 SER A CA 1
ATOM 1375 C C . SER A 1 171 ? -0.801 8.052 5.169 1.00 94.50 171 SER A C 1
ATOM 1377 O O . SER A 1 171 ? -1.128 7.914 3.992 1.00 94.50 171 SER A O 1
ATOM 1379 N N . SER A 1 172 ? -1.690 8.179 6.144 1.00 93.50 172 SER A N 1
ATOM 1380 C CA . SER A 1 172 ? -3.123 8.275 5.900 1.00 93.50 172 SER A CA 1
ATOM 1381 C C . SER A 1 172 ? -3.750 9.292 6.843 1.00 93.50 172 SER A C 1
ATOM 1383 O O . SER A 1 172 ? -3.320 9.453 7.986 1.00 93.50 172 SER A O 1
ATOM 1385 N N . ASP A 1 173 ? -4.799 9.973 6.394 1.00 89.88 173 ASP A N 1
ATOM 1386 C CA . ASP A 1 173 ? -5.680 10.697 7.317 1.00 89.88 173 ASP A CA 1
ATOM 1387 C C . ASP A 1 173 ? -6.356 9.701 8.272 1.00 89.88 173 ASP A C 1
ATOM 1389 O O . ASP A 1 173 ? -6.601 8.549 7.908 1.00 89.88 173 ASP A O 1
ATOM 1393 N N . ILE A 1 174 ? -6.693 10.134 9.487 1.00 85.62 174 ILE A N 1
ATOM 1394 C CA . ILE A 1 174 ? -7.288 9.251 10.503 1.00 85.62 174 ILE A CA 1
ATOM 1395 C C . ILE A 1 174 ? -8.670 8.719 10.097 1.00 85.62 174 ILE A C 1
ATOM 1397 O O . ILE A 1 174 ? -9.089 7.656 10.545 1.00 85.62 174 ILE A O 1
ATOM 1401 N N . LEU A 1 175 ? -9.362 9.442 9.210 1.00 87.19 175 LEU A N 1
ATOM 1402 C CA . LEU A 1 175 ? -10.627 9.028 8.595 1.00 87.19 175 LEU A CA 1
ATOM 1403 C C . LEU A 1 175 ? -10.432 8.287 7.263 1.00 87.19 175 LEU A C 1
ATOM 1405 O O . LEU A 1 175 ? -11.406 8.030 6.561 1.00 87.19 175 LEU A O 1
ATOM 1409 N N . ASN A 1 176 ? -9.186 7.986 6.883 1.00 88.31 176 ASN A N 1
ATOM 1410 C CA . ASN A 1 176 ? -8.810 7.330 5.629 1.00 88.31 176 ASN A CA 1
ATOM 1411 C C . ASN A 1 176 ? -9.350 8.028 4.362 1.00 88.31 176 ASN A C 1
ATOM 1413 O O . ASN A 1 176 ? -9.625 7.403 3.339 1.00 88.31 176 ASN A O 1
ATOM 1417 N N . ARG A 1 177 ? -9.516 9.352 4.437 1.00 90.81 177 ARG A N 1
ATOM 1418 C CA . ARG A 1 177 ? -9.942 10.203 3.314 1.00 90.81 177 ARG A CA 1
ATOM 1419 C C . ARG A 1 177 ? -8.845 10.401 2.278 1.00 90.81 177 ARG A C 1
ATOM 1421 O O . ARG A 1 177 ? -9.132 10.575 1.098 1.00 90.81 177 ARG A O 1
ATOM 1428 N N . TYR A 1 178 ? -7.607 10.368 2.752 1.00 91.12 178 TYR A N 1
ATOM 1429 C CA . TYR A 1 178 ? -6.387 10.467 1.973 1.00 91.12 178 TYR A CA 1
ATOM 1430 C C . TYR A 1 178 ? -5.472 9.336 2.417 1.00 91.12 178 TYR A C 1
ATOM 1432 O O . TYR A 1 178 ? -5.294 9.137 3.622 1.00 91.12 178 TYR A O 1
ATOM 1440 N N . SER A 1 179 ? -4.882 8.636 1.460 1.00 94.88 179 SER A N 1
ATOM 1441 C CA . SER A 1 179 ? -3.838 7.649 1.709 1.00 94.88 179 SER A CA 1
ATOM 1442 C C . SER A 1 179 ? -2.723 7.856 0.700 1.00 94.88 179 SER A C 1
ATOM 1444 O O . SER A 1 179 ? -2.989 8.003 -0.490 1.00 94.88 179 SER A O 1
ATOM 1446 N N . ILE A 1 180 ? -1.484 7.883 1.173 1.00 95.56 180 ILE A N 1
ATOM 1447 C CA . ILE A 1 180 ? -0.289 7.876 0.340 1.00 95.56 180 ILE A CA 1
ATOM 1448 C C . ILE A 1 180 ? 0.561 6.680 0.742 1.00 95.56 180 ILE A C 1
ATOM 1450 O O . ILE A 1 180 ? 0.859 6.469 1.920 1.00 95.56 180 ILE A O 1
ATOM 1454 N N . PHE A 1 181 ? 0.965 5.903 -0.249 1.00 97.25 181 PHE A N 1
ATOM 1455 C CA . PHE A 1 181 ? 1.906 4.812 -0.087 1.00 97.25 181 PHE A CA 1
ATOM 1456 C C . PHE A 1 181 ? 2.928 4.885 -1.209 1.00 97.25 181 PHE A C 1
ATOM 1458 O O . PHE A 1 181 ? 2.587 5.159 -2.351 1.00 97.25 181 PHE A O 1
ATOM 1465 N N . GLY A 1 182 ? 4.196 4.660 -0.906 1.00 98.00 182 GLY A N 1
ATOM 1466 C CA . GLY A 1 182 ? 5.233 4.694 -1.920 1.00 98.00 182 GLY A CA 1
ATOM 1467 C C . GLY A 1 182 ? 6.422 3.841 -1.544 1.00 98.00 182 GLY A C 1
ATOM 1468 O O . GLY A 1 182 ? 6.643 3.516 -0.378 1.00 98.00 182 GLY A O 1
ATOM 1469 N N . SER A 1 183 ? 7.207 3.489 -2.550 1.00 98.00 183 SER A N 1
ATOM 1470 C CA . SER A 1 183 ? 8.472 2.798 -2.374 1.00 98.00 183 SER A CA 1
ATOM 1471 C C . SER A 1 183 ? 9.512 3.369 -3.318 1.00 98.00 183 SER A C 1
ATOM 1473 O O . SER A 1 183 ? 9.212 3.628 -4.482 1.00 98.00 183 SER A O 1
ATOM 1475 N N . ALA A 1 184 ? 10.734 3.530 -2.832 1.00 98.12 184 ALA A N 1
ATOM 1476 C CA . ALA A 1 184 ? 11.863 3.923 -3.655 1.00 98.12 184 ALA A CA 1
ATOM 1477 C C . ALA A 1 184 ? 13.058 3.046 -3.309 1.00 98.12 184 ALA A C 1
ATOM 1479 O O . ALA A 1 184 ? 13.394 2.891 -2.136 1.00 98.12 184 ALA A O 1
ATOM 1480 N N . SER A 1 185 ? 13.703 2.472 -4.316 1.00 97.62 185 SER A N 1
ATOM 1481 C CA . SER A 1 185 ? 14.945 1.725 -4.138 1.00 97.62 185 SER A CA 1
ATOM 1482 C C . SER A 1 1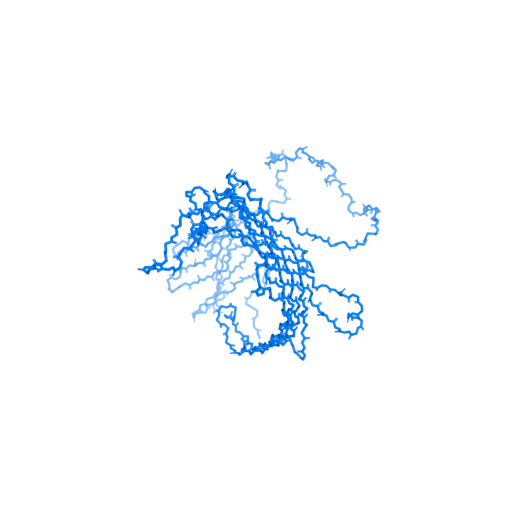85 ? 15.847 1.866 -5.354 1.00 97.62 185 SER A C 1
ATOM 1484 O O . SER A 1 185 ? 15.365 2.052 -6.473 1.00 97.62 185 SER A O 1
ATOM 1486 N N . ILE A 1 186 ? 17.156 1.820 -5.123 1.00 96.25 186 ILE A N 1
ATOM 1487 C CA . ILE A 1 186 ? 18.170 2.010 -6.161 1.00 96.25 186 ILE A CA 1
ATOM 1488 C C . ILE A 1 186 ? 19.412 1.184 -5.832 1.00 96.25 186 ILE A C 1
ATOM 1490 O O . ILE A 1 186 ? 19.772 1.055 -4.662 1.00 96.25 186 ILE A O 1
ATOM 1494 N N . ASN A 1 187 ? 20.052 0.595 -6.840 1.00 94.56 187 ASN A N 1
ATOM 1495 C CA . ASN A 1 187 ? 21.318 -0.121 -6.664 1.00 94.56 187 ASN A CA 1
ATOM 1496 C C . ASN A 1 187 ? 22.523 0.721 -7.126 1.00 94.56 187 ASN A C 1
ATOM 1498 O O . ASN A 1 187 ? 22.390 1.858 -7.579 1.00 94.56 187 ASN A O 1
ATOM 1502 N N . ARG A 1 188 ? 23.728 0.148 -7.036 1.00 93.50 188 ARG A N 1
ATOM 1503 C CA . ARG A 1 188 ? 24.980 0.814 -7.444 1.00 93.50 188 ARG A CA 1
ATOM 1504 C C . ARG A 1 188 ? 25.066 1.125 -8.942 1.00 93.50 188 ARG A C 1
ATOM 1506 O O . ARG A 1 188 ? 25.784 2.045 -9.317 1.00 93.50 188 ARG A O 1
ATOM 1513 N N . LYS A 1 189 ? 24.343 0.369 -9.770 1.00 91.19 189 LYS A N 1
ATOM 1514 C CA . LYS A 1 189 ? 24.241 0.536 -11.225 1.00 91.19 189 LYS A CA 1
ATOM 1515 C C . LYS A 1 189 ? 23.099 1.479 -11.640 1.00 91.19 189 LYS A C 1
ATOM 1517 O O . LYS A 1 189 ? 22.781 1.563 -12.818 1.00 91.19 189 LYS A O 1
ATOM 1522 N N . LEU A 1 190 ? 22.497 2.199 -10.686 1.00 92.44 190 LEU A N 1
ATOM 1523 C CA . LEU A 1 190 ? 21.382 3.131 -10.901 1.00 92.44 190 LEU A CA 1
ATOM 1524 C C . LEU A 1 190 ? 20.100 2.478 -11.454 1.00 92.44 190 LEU A C 1
ATOM 1526 O O . LEU A 1 190 ? 19.208 3.168 -11.954 1.00 92.44 190 LEU A O 1
ATOM 1530 N N . GLU A 1 191 ? 19.953 1.159 -11.305 1.00 93.81 191 GLU A N 1
ATOM 1531 C CA . GLU A 1 191 ? 18.667 0.502 -11.509 1.00 93.81 191 GLU A CA 1
ATOM 1532 C C . GLU A 1 191 ? 17.713 0.909 -10.390 1.00 93.81 191 GLU A C 1
ATOM 1534 O O . GLU A 1 191 ? 17.959 0.628 -9.210 1.00 93.81 191 GLU A O 1
ATOM 1539 N N . ARG A 1 192 ? 16.613 1.560 -10.765 1.00 95.06 192 ARG A N 1
ATOM 1540 C CA . ARG A 1 192 ? 15.625 2.103 -9.833 1.00 95.06 192 ARG A CA 1
ATOM 1541 C C . ARG A 1 192 ? 14.344 1.282 -9.846 1.00 95.06 192 ARG A C 1
ATOM 1543 O O . ARG A 1 192 ? 13.923 0.806 -10.897 1.00 95.06 192 ARG A O 1
ATOM 1550 N N . ASP A 1 193 ? 13.717 1.189 -8.681 1.00 96.50 193 ASP A N 1
ATOM 1551 C CA . ASP A 1 193 ? 12.319 0.794 -8.516 1.00 96.50 193 ASP A CA 1
ATOM 1552 C C . ASP A 1 193 ? 11.621 1.892 -7.715 1.00 96.50 193 ASP A C 1
ATOM 1554 O O . ASP A 1 193 ? 11.836 2.011 -6.504 1.00 96.50 193 ASP A O 1
ATOM 1558 N N . LEU A 1 194 ? 10.830 2.717 -8.399 1.00 98.12 194 LEU A N 1
ATOM 1559 C CA . LEU A 1 194 ? 10.013 3.769 -7.807 1.00 98.12 194 LEU A CA 1
ATOM 1560 C C . LEU A 1 194 ? 8.537 3.428 -7.997 1.00 98.12 194 LEU A C 1
ATOM 1562 O O . LEU A 1 194 ? 8.107 3.099 -9.102 1.00 98.12 194 LEU A O 1
ATOM 1566 N N . PHE A 1 195 ? 7.775 3.545 -6.919 1.00 98.31 195 PHE A N 1
ATOM 1567 C CA . PHE A 1 195 ? 6.331 3.376 -6.897 1.00 98.31 195 PHE A CA 1
ATOM 1568 C C . PHE A 1 195 ? 5.718 4.435 -5.988 1.00 98.31 195 PHE A C 1
ATOM 1570 O O . PHE A 1 195 ? 6.227 4.685 -4.894 1.00 98.31 195 PHE A O 1
ATOM 1577 N N . LEU A 1 196 ? 4.626 5.045 -6.426 1.00 98.38 196 LEU A N 1
ATOM 1578 C CA . LEU A 1 196 ? 3.828 5.957 -5.623 1.00 98.38 196 LEU A CA 1
ATOM 1579 C C . LEU A 1 196 ? 2.353 5.695 -5.900 1.00 98.38 196 LEU A C 1
ATOM 1581 O O . LEU A 1 196 ? 1.942 5.633 -7.050 1.00 98.38 196 LEU A O 1
ATOM 1585 N N . GLN A 1 197 ? 1.566 5.598 -4.842 1.00 98.00 197 GLN A N 1
ATOM 1586 C CA . GLN A 1 197 ? 0.123 5.489 -4.869 1.00 98.00 197 GLN A CA 1
ATOM 1587 C C . GLN A 1 197 ? -0.476 6.575 -3.980 1.00 98.00 197 GLN A C 1
ATOM 1589 O O . GLN A 1 197 ? -0.032 6.789 -2.848 1.00 98.00 197 GLN A O 1
ATOM 1594 N N . PHE A 1 198 ? -1.513 7.229 -4.484 1.00 97.19 198 PHE A N 1
ATOM 1595 C CA . PHE A 1 198 ? -2.336 8.157 -3.728 1.00 97.19 198 PHE A CA 1
ATOM 1596 C C . PHE A 1 198 ? -3.810 7.818 -3.929 1.00 97.19 198 PHE A C 1
ATOM 1598 O O . PHE A 1 198 ? -4.282 7.811 -5.061 1.00 97.19 198 PHE A O 1
ATOM 1605 N N . ASP A 1 199 ? -4.539 7.601 -2.838 1.00 96.00 199 ASP A N 1
ATOM 1606 C CA . ASP A 1 199 ? -5.988 7.412 -2.852 1.00 96.00 199 ASP A CA 1
ATOM 1607 C C . ASP A 1 199 ? -6.692 8.610 -2.203 1.00 96.00 199 ASP A C 1
ATOM 1609 O O . ASP A 1 199 ? -6.336 9.048 -1.105 1.00 96.00 199 ASP A O 1
ATOM 1613 N N . TYR A 1 200 ? -7.765 9.065 -2.841 1.00 94.56 200 TYR A N 1
ATOM 1614 C CA . TYR A 1 200 ? -8.715 10.044 -2.338 1.00 94.56 200 TYR A CA 1
ATOM 1615 C C . TYR A 1 200 ? -10.110 9.424 -2.235 1.00 94.56 200 TYR A C 1
ATOM 1617 O O . TYR A 1 200 ? -10.691 8.996 -3.234 1.00 94.56 200 TYR A O 1
ATOM 1625 N N . ARG A 1 201 ? -10.660 9.398 -1.020 1.00 92.88 201 ARG A N 1
ATOM 1626 C CA . ARG A 1 201 ? -11.930 8.725 -0.686 1.00 92.88 201 ARG A CA 1
ATOM 1627 C C . ARG A 1 201 ? -12.971 9.667 -0.076 1.00 92.88 201 ARG A C 1
ATOM 1629 O O . ARG A 1 201 ? -13.940 9.213 0.526 1.00 92.88 201 ARG A O 1
ATOM 1636 N N . ASP A 1 202 ? -12.761 10.978 -0.182 1.00 89.81 202 ASP A N 1
ATOM 1637 C CA . ASP A 1 202 ? -13.668 11.990 0.371 1.00 89.81 202 ASP A CA 1
ATOM 1638 C C . ASP A 1 202 ? -14.573 12.610 -0.711 1.00 89.81 202 ASP A C 1
ATOM 1640 O O . ASP A 1 202 ? -14.615 12.184 -1.867 1.00 89.81 202 ASP A O 1
ATOM 1644 N N . LYS A 1 203 ? -15.374 13.600 -0.321 1.00 88.38 203 LYS A N 1
ATOM 1645 C CA . LYS A 1 203 ? -16.374 14.243 -1.171 1.00 88.38 203 LYS A CA 1
ATOM 1646 C C . LYS A 1 203 ? -15.726 15.042 -2.298 1.00 88.38 203 LYS A C 1
ATOM 1648 O O . LYS A 1 203 ? -15.317 16.185 -2.104 1.00 88.38 203 LYS A O 1
ATOM 1653 N N . LEU A 1 204 ? -15.759 14.491 -3.509 1.00 86.81 204 LEU A N 1
ATOM 1654 C CA . LEU A 1 204 ? -15.451 15.263 -4.705 1.00 86.81 204 LEU A CA 1
ATOM 1655 C C . LEU A 1 204 ? -16.561 16.284 -5.002 1.00 86.81 204 LEU A C 1
ATOM 1657 O O . LEU A 1 204 ? -17.730 15.894 -5.147 1.00 86.81 204 LEU A O 1
ATOM 1661 N N . PRO A 1 205 ? -16.215 17.579 -5.146 1.00 77.06 205 PRO A N 1
ATOM 1662 C CA . PRO A 1 205 ? -17.137 18.577 -5.671 1.00 77.06 205 PRO A CA 1
ATOM 1663 C C . PRO A 1 205 ? -17.729 18.117 -7.011 1.00 77.06 205 PRO A C 1
ATOM 1665 O O . PRO A 1 205 ? -17.088 17.381 -7.759 1.00 77.06 205 PRO A O 1
ATOM 1668 N N . LEU A 1 206 ? -18.950 18.558 -7.322 1.00 83.94 206 LEU A N 1
ATOM 1669 C CA . LEU A 1 206 ? -19.751 18.151 -8.491 1.00 83.94 206 LEU A CA 1
ATOM 1670 C C . LEU A 1 206 ? -20.358 16.745 -8.381 1.00 83.94 206 LEU A C 1
ATOM 1672 O O . LEU A 1 206 ? -21.578 16.629 -8.440 1.00 83.94 206 LEU A O 1
ATOM 1676 N N . PHE A 1 207 ? -19.556 15.702 -8.150 1.00 86.38 207 PHE A N 1
ATOM 1677 C CA . PHE A 1 207 ? -20.051 14.319 -8.067 1.00 86.38 207 PHE A CA 1
ATOM 1678 C C . PHE A 1 207 ? -20.940 14.095 -6.843 1.00 86.38 207 PHE A C 1
ATOM 1680 O O . PHE A 1 207 ? -22.028 13.531 -6.953 1.00 86.38 207 PHE A O 1
ATOM 1687 N N . TYR A 1 208 ? -20.523 14.619 -5.688 1.00 84.44 208 TYR A N 1
ATOM 1688 C CA . TYR A 1 208 ? -21.270 14.442 -4.445 1.00 84.44 208 TYR A CA 1
ATOM 1689 C C . TYR A 1 208 ? -22.669 15.077 -4.497 1.00 84.44 208 TYR A C 1
ATOM 1691 O O . TYR A 1 208 ? -23.623 14.525 -3.951 1.00 84.44 208 TYR A O 1
ATOM 1699 N N . ASN A 1 209 ? -22.811 16.204 -5.203 1.00 87.06 209 ASN A N 1
ATOM 1700 C CA . ASN A 1 209 ? -24.085 16.920 -5.338 1.00 87.06 209 ASN A CA 1
ATOM 1701 C C . ASN A 1 209 ? -25.104 16.163 -6.201 1.00 87.06 209 ASN A C 1
ATOM 1703 O O . ASN A 1 209 ? -26.303 16.346 -6.019 1.00 87.06 209 ASN A O 1
ATOM 1707 N N . ILE A 1 210 ? -24.635 15.304 -7.109 1.00 88.62 210 ILE A N 1
ATOM 1708 C CA . ILE A 1 210 ? -25.477 14.429 -7.937 1.00 88.62 210 ILE A CA 1
ATOM 1709 C C . ILE A 1 210 ? -25.598 13.012 -7.352 1.00 88.62 210 ILE A C 1
ATOM 1711 O O . ILE A 1 210 ? -26.042 12.094 -8.034 1.00 88.62 210 ILE A O 1
ATOM 1715 N N . GLY A 1 211 ? -25.200 12.822 -6.087 1.00 85.12 211 GLY A N 1
ATOM 1716 C CA . GLY A 1 211 ? -25.309 11.550 -5.367 1.00 85.12 211 GLY A CA 1
ATOM 1717 C C . GLY A 1 211 ? -24.193 10.542 -5.658 1.00 85.12 211 GLY A C 1
ATOM 1718 O O . GLY A 1 211 ? -24.205 9.452 -5.087 1.00 85.12 211 GLY A O 1
ATOM 1719 N N . LEU A 1 212 ? -23.208 10.896 -6.488 1.00 87.56 212 LEU A N 1
ATOM 1720 C CA . LEU A 1 212 ? -22.064 10.041 -6.792 1.00 87.56 212 LEU A CA 1
ATOM 1721 C C . LEU A 1 212 ? -20.949 10.237 -5.760 1.00 87.56 212 LEU A C 1
ATOM 1723 O O . LEU A 1 212 ? -20.642 11.346 -5.327 1.00 87.56 212 LEU A O 1
ATOM 1727 N N . ARG A 1 213 ? -20.310 9.134 -5.376 1.00 90.69 213 ARG A N 1
ATOM 1728 C CA . ARG A 1 213 ? -19.195 9.101 -4.418 1.00 90.69 213 ARG A CA 1
ATOM 1729 C C . ARG A 1 213 ? -18.057 8.262 -4.999 1.00 90.69 213 ARG A C 1
ATOM 1731 O O . ARG A 1 213 ? -17.929 7.101 -4.612 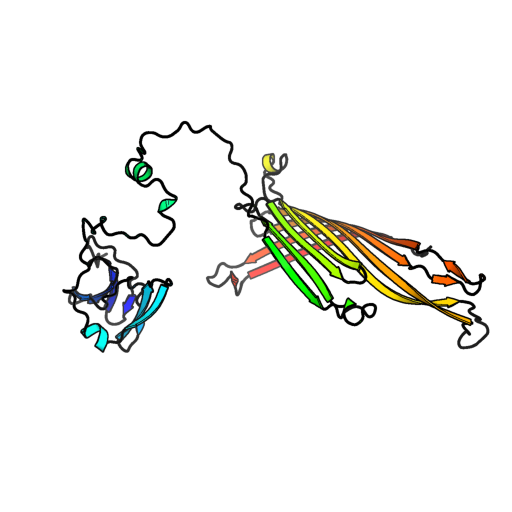1.00 90.69 213 ARG A O 1
ATOM 1738 N N . PRO A 1 214 ? -17.341 8.763 -6.020 1.00 92.88 214 PRO A N 1
ATOM 1739 C CA . PRO A 1 214 ? -16.225 8.027 -6.578 1.00 92.88 214 PRO A CA 1
ATOM 1740 C C . PRO A 1 214 ? -14.987 8.169 -5.689 1.00 92.88 214 PRO A C 1
ATOM 1742 O O . PRO A 1 214 ? -14.676 9.263 -5.223 1.00 92.88 214 PRO A O 1
ATOM 1745 N N . GLU A 1 215 ? -14.278 7.066 -5.484 1.00 94.62 215 GLU A N 1
ATOM 1746 C CA . GLU A 1 215 ? -12.925 7.045 -4.935 1.00 94.62 215 GLU A CA 1
ATOM 1747 C C . GLU A 1 215 ? -11.939 7.198 -6.093 1.00 94.62 215 GLU A C 1
ATOM 1749 O O . GLU A 1 215 ? -12.043 6.475 -7.086 1.00 94.62 215 GLU A O 1
ATOM 1754 N N . ILE A 1 216 ? -10.995 8.132 -5.982 1.00 96.12 216 ILE A N 1
ATOM 1755 C CA . ILE A 1 216 ? -9.992 8.385 -7.020 1.00 96.12 216 ILE A CA 1
ATOM 1756 C C . ILE A 1 216 ? -8.630 7.920 -6.535 1.00 96.12 216 ILE A C 1
ATOM 1758 O O . ILE A 1 216 ? -8.196 8.300 -5.453 1.00 96.12 216 ILE A O 1
ATOM 1762 N N . GLY A 1 217 ? -7.958 7.119 -7.349 1.00 97.12 217 GLY A N 1
ATOM 1763 C CA . GLY A 1 217 ? -6.592 6.672 -7.133 1.00 97.12 217 GLY A CA 1
ATOM 1764 C C . GLY A 1 217 ? -5.665 7.210 -8.214 1.00 97.12 217 GLY A C 1
ATOM 1765 O O . GLY A 1 217 ? -6.066 7.363 -9.368 1.00 97.12 217 GLY A O 1
ATOM 1766 N N . PHE A 1 218 ? -4.421 7.462 -7.837 1.00 97.69 218 PHE A N 1
ATOM 1767 C CA . PHE A 1 218 ? -3.318 7.703 -8.753 1.00 97.69 218 PHE A CA 1
ATOM 1768 C C . PHE A 1 218 ? -2.201 6.728 -8.422 1.00 97.69 218 PHE A C 1
ATOM 1770 O O . PHE A 1 218 ? -1.827 6.611 -7.256 1.00 97.69 218 PHE A O 1
ATOM 1777 N N . GLU A 1 219 ? -1.656 6.059 -9.429 1.00 98.38 219 GLU A N 1
ATOM 1778 C CA . GLU A 1 219 ? -0.500 5.176 -9.273 1.00 98.38 219 GLU A CA 1
ATOM 1779 C C . GLU A 1 219 ? 0.590 5.628 -10.252 1.00 98.38 219 GLU A C 1
ATOM 1781 O O . GLU A 1 219 ? 0.304 6.043 -11.372 1.00 98.38 219 GLU A O 1
ATOM 1786 N N . LEU A 1 220 ? 1.843 5.623 -9.811 1.00 98.44 220 LEU A N 1
ATOM 1787 C CA . LEU A 1 220 ? 3.000 6.044 -10.589 1.00 98.44 220 LEU A CA 1
ATOM 1788 C C . LEU A 1 220 ? 4.109 5.016 -10.420 1.00 98.44 220 LEU A C 1
ATOM 1790 O O . LEU A 1 220 ? 4.511 4.706 -9.297 1.00 98.44 220 LEU A O 1
ATOM 1794 N N . TYR A 1 221 ? 4.653 4.559 -11.537 1.00 98.31 221 TYR A N 1
ATOM 1795 C CA . TYR A 1 221 ? 5.726 3.583 -11.597 1.00 98.31 221 TYR A CA 1
ATOM 1796 C C . TYR A 1 221 ? 6.904 4.164 -12.376 1.00 98.31 221 TYR A C 1
ATOM 1798 O O . TYR A 1 221 ? 6.745 4.718 -13.465 1.00 98.31 221 TYR A O 1
ATOM 1806 N N . SER A 1 222 ? 8.115 4.012 -11.841 1.00 98.00 222 SER A N 1
ATOM 1807 C CA . SER A 1 222 ? 9.340 4.213 -12.610 1.00 98.00 222 SER A CA 1
ATOM 1808 C C . SER A 1 222 ? 10.351 3.128 -12.288 1.00 98.00 222 SER A C 1
ATOM 1810 O O . SER A 1 222 ? 10.908 3.085 -11.192 1.00 98.00 222 SER A O 1
ATOM 1812 N N . VAL A 1 223 ? 10.587 2.250 -13.255 1.00 96.88 223 VAL A N 1
ATOM 1813 C CA . VAL A 1 223 ? 11.427 1.061 -13.095 1.00 96.88 223 VAL A CA 1
ATOM 1814 C C . VAL A 1 223 ? 12.504 1.073 -14.169 1.00 96.88 223 VAL A C 1
ATOM 1816 O O . VAL A 1 223 ? 12.208 1.395 -15.317 1.00 96.88 223 VAL A O 1
ATOM 1819 N N . SER A 1 224 ? 13.744 0.724 -13.826 1.00 95.38 224 SER A N 1
ATOM 1820 C CA . SER A 1 224 ? 14.804 0.514 -14.820 1.00 95.38 224 SER A CA 1
ATOM 1821 C C . SER A 1 224 ? 15.569 -0.786 -14.614 1.00 95.38 224 SER A C 1
ATOM 1823 O O . SER A 1 224 ? 15.788 -1.216 -13.481 1.00 95.38 224 SER A O 1
ATOM 1825 N N . ARG A 1 225 ? 15.972 -1.422 -15.714 1.00 93.00 225 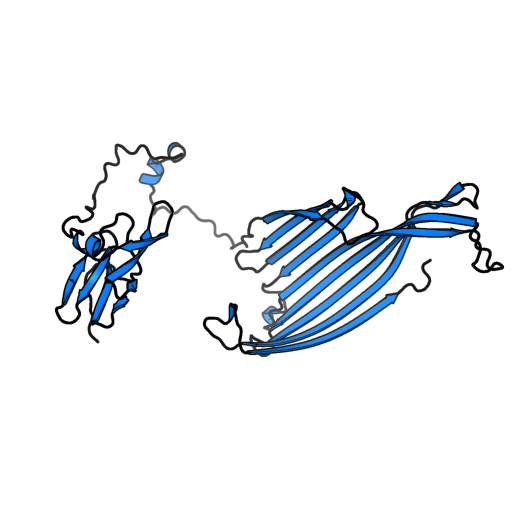ARG A N 1
ATOM 1826 C CA . ARG A 1 225 ? 16.765 -2.655 -15.734 1.00 93.00 225 ARG A CA 1
ATOM 1827 C C . ARG A 1 225 ? 17.859 -2.561 -16.787 1.00 93.00 225 ARG A C 1
ATOM 1829 O O . ARG A 1 225 ? 17.566 -2.231 -17.931 1.00 93.00 225 ARG A O 1
ATOM 1836 N N . GLY A 1 226 ? 19.092 -2.856 -16.403 1.00 92.00 226 GLY A N 1
ATOM 1837 C CA . GLY A 1 226 ? 20.225 -2.968 -17.311 1.00 92.00 226 GLY A CA 1
ATOM 1838 C C . GLY A 1 226 ? 20.371 -4.383 -17.868 1.00 92.00 226 GLY A C 1
ATOM 1839 O O . GLY A 1 226 ? 19.961 -5.364 -17.243 1.00 92.00 226 GLY A O 1
ATOM 1840 N N . ALA A 1 227 ? 20.973 -4.482 -19.046 1.00 91.50 227 ALA A N 1
ATOM 1841 C CA . ALA A 1 227 ? 21.380 -5.712 -19.705 1.00 91.50 227 ALA A CA 1
ATOM 1842 C C . ALA A 1 227 ? 22.689 -5.471 -20.468 1.00 91.50 227 ALA A C 1
ATOM 1844 O O . ALA A 1 227 ? 22.920 -4.378 -20.978 1.00 91.50 227 ALA A O 1
ATOM 1845 N N . ASN A 1 228 ? 23.528 -6.500 -20.575 1.00 90.56 228 ASN A N 1
ATOM 1846 C CA . ASN A 1 228 ? 24.692 -6.470 -21.459 1.00 90.56 228 ASN A CA 1
ATOM 1847 C C . ASN A 1 228 ? 24.303 -7.098 -22.797 1.00 90.56 228 ASN A C 1
ATOM 1849 O O . ASN A 1 228 ? 23.738 -8.194 -22.814 1.00 90.56 228 ASN A O 1
ATOM 1853 N N . VAL 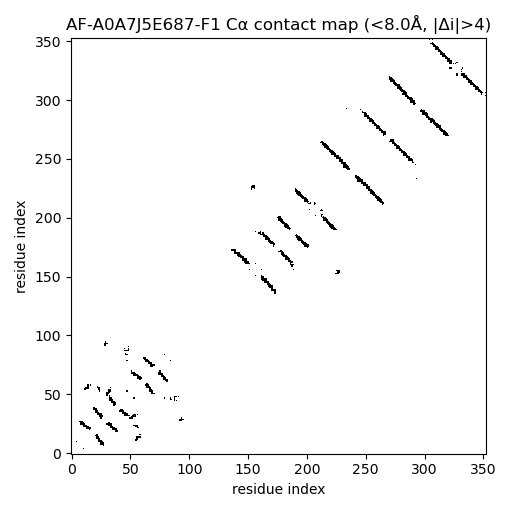A 1 229 ? 24.600 -6.412 -23.896 1.00 89.31 229 VAL A N 1
ATOM 1854 C CA . VAL A 1 229 ? 24.396 -6.903 -25.261 1.00 89.31 229 VAL A CA 1
ATOM 1855 C C . VAL A 1 229 ? 25.709 -6.826 -26.024 1.00 89.31 229 VAL A C 1
ATOM 1857 O O . VAL A 1 229 ? 26.471 -5.877 -25.869 1.00 89.31 229 VAL A O 1
ATOM 1860 N N . ASP A 1 230 ? 25.968 -7.824 -26.856 1.00 89.94 230 ASP A N 1
ATOM 1861 C CA . ASP A 1 230 ? 27.123 -7.827 -27.744 1.00 89.94 230 ASP A CA 1
ATOM 1862 C C . ASP A 1 230 ? 26.699 -7.273 -29.108 1.00 89.94 230 ASP A C 1
ATOM 1864 O O . ASP A 1 230 ? 25.798 -7.812 -29.754 1.00 89.94 230 ASP A O 1
ATOM 1868 N N . LEU A 1 231 ? 27.328 -6.177 -29.531 1.00 88.31 231 LEU A N 1
ATOM 1869 C CA . LEU A 1 231 ? 27.137 -5.574 -30.845 1.00 88.31 231 LEU A CA 1
ATOM 1870 C C . LEU A 1 231 ? 28.182 -6.137 -31.814 1.00 88.31 231 LEU A C 1
ATOM 1872 O O . LEU A 1 231 ? 29.384 -5.934 -31.625 1.00 88.31 231 LEU A O 1
ATOM 1876 N N . ASP A 1 232 ? 27.719 -6.843 -32.843 1.00 88.62 232 ASP A N 1
ATOM 1877 C CA . ASP A 1 232 ? 28.563 -7.432 -33.883 1.00 88.62 232 ASP A CA 1
ATOM 1878 C C . ASP A 1 232 ? 28.729 -6.440 -35.057 1.00 88.62 232 ASP A C 1
ATOM 1880 O O . ASP A 1 232 ? 27.747 -5.970 -35.634 1.00 88.62 232 ASP A O 1
ATOM 1884 N N . PHE A 1 233 ? 29.977 -6.137 -35.423 1.00 84.75 233 PHE A N 1
ATOM 1885 C CA . PHE A 1 233 ? 30.365 -5.279 -36.551 1.00 84.75 233 PHE A CA 1
ATOM 1886 C C . PHE A 1 233 ? 31.230 -6.060 -37.555 1.00 84.75 233 PHE A C 1
ATOM 1888 O O . PHE A 1 233 ? 31.814 -7.096 -37.220 1.00 84.75 233 PHE A O 1
ATOM 1895 N N . GLY A 1 234 ? 31.296 -5.576 -38.798 1.00 82.38 234 GLY A N 1
ATOM 1896 C CA . GLY A 1 234 ? 32.045 -6.230 -39.873 1.00 82.38 234 GLY A CA 1
ATOM 1897 C C . GLY A 1 234 ? 31.508 -7.622 -40.202 1.00 82.38 234 GLY A C 1
ATOM 1898 O O . GLY A 1 234 ? 32.271 -8.580 -40.291 1.00 82.38 234 GLY A O 1
ATOM 1899 N N . ILE A 1 235 ? 30.180 -7.760 -40.298 1.00 83.81 235 ILE A N 1
ATOM 1900 C CA . ILE A 1 235 ? 29.536 -9.051 -40.563 1.00 83.81 235 ILE A CA 1
ATOM 1901 C C . ILE A 1 235 ? 29.713 -9.419 -42.039 1.00 83.81 235 ILE A C 1
ATOM 1903 O O . ILE A 1 235 ? 29.065 -8.848 -42.919 1.00 83.81 235 ILE A O 1
ATOM 1907 N N . ASP A 1 236 ? 30.536 -10.430 -42.299 1.00 85.00 236 ASP A N 1
ATOM 1908 C CA . ASP A 1 236 ? 30.661 -11.053 -43.611 1.00 85.00 236 ASP A CA 1
ATOM 1909 C C . ASP A 1 236 ? 29.719 -12.263 -43.713 1.00 85.00 236 ASP A C 1
ATOM 1911 O O . ASP A 1 236 ? 29.974 -13.358 -43.196 1.00 85.00 236 ASP A O 1
ATOM 1915 N N . SER A 1 237 ? 28.600 -12.039 -44.403 1.00 86.06 237 SER A N 1
ATOM 1916 C CA . SER A 1 237 ? 27.545 -13.030 -44.637 1.00 86.06 237 SER A CA 1
ATOM 1917 C C . SER A 1 237 ? 27.878 -14.059 -45.726 1.00 86.06 237 SER A C 1
ATOM 1919 O O . SER A 1 237 ? 27.073 -14.956 -45.974 1.00 86.06 237 SER A O 1
ATOM 1921 N N . THR A 1 238 ? 29.050 -13.971 -46.367 1.00 88.44 238 THR A N 1
ATOM 1922 C CA . THR A 1 238 ? 29.486 -14.947 -47.380 1.00 88.44 238 THR A CA 1
ATOM 1923 C C . THR A 1 238 ? 30.030 -16.252 -46.777 1.00 88.44 238 THR A C 1
ATOM 1925 O O . THR A 1 238 ? 30.116 -17.261 -47.481 1.00 88.44 238 THR A O 1
ATOM 1928 N N . PHE A 1 239 ? 30.341 -16.271 -45.474 1.00 82.88 239 PHE A N 1
ATOM 1929 C CA . PHE A 1 239 ? 30.762 -17.456 -44.713 1.00 82.88 239 PHE A CA 1
ATOM 1930 C C . PHE A 1 239 ? 29.584 -18.114 -43.964 1.00 82.88 239 PHE A C 1
ATOM 1932 O O . PHE A 1 239 ? 28.613 -17.450 -43.606 1.00 82.88 239 PHE A O 1
ATOM 1939 N N . ILE A 1 240 ? 29.668 -19.428 -43.697 1.00 82.56 240 ILE A N 1
ATOM 1940 C CA . ILE A 1 240 ? 28.672 -20.176 -42.902 1.00 82.56 240 ILE A CA 1
ATOM 1941 C C . ILE A 1 240 ? 29.378 -20.905 -41.740 1.00 82.56 240 ILE A C 1
ATOM 1943 O O . ILE A 1 240 ? 30.104 -21.869 -41.998 1.00 82.56 240 ILE A O 1
ATOM 1947 N N . PRO A 1 241 ? 29.153 -20.500 -40.470 1.00 85.06 241 PRO A N 1
ATOM 1948 C CA . PRO A 1 241 ? 28.358 -19.339 -40.044 1.00 85.06 241 PRO A CA 1
ATOM 1949 C C . PRO A 1 241 ? 29.008 -17.996 -40.452 1.00 85.06 241 PRO A C 1
ATOM 1951 O O . PRO A 1 241 ? 30.213 -17.980 -40.716 1.00 85.06 241 PRO A O 1
ATOM 1954 N N . PRO A 1 242 ? 28.236 -16.888 -40.502 1.00 87.31 242 PRO A N 1
ATOM 1955 C CA . PRO A 1 242 ? 28.759 -15.562 -40.830 1.00 87.31 242 PRO A CA 1
ATOM 1956 C C . PRO A 1 242 ? 29.959 -15.202 -39.963 1.00 87.31 242 PRO A C 1
ATOM 1958 O O . PRO A 1 242 ? 29.958 -15.442 -38.751 1.00 87.31 242 PRO A O 1
ATOM 1961 N N . ARG A 1 243 ? 30.987 -14.627 -40.583 1.00 86.38 243 ARG A N 1
ATOM 1962 C CA . ARG A 1 243 ? 32.169 -14.167 -39.860 1.00 86.38 243 ARG A CA 1
ATOM 1963 C C . ARG A 1 243 ? 31.898 -12.768 -39.310 1.00 86.38 243 ARG A C 1
ATOM 1965 O O . ARG A 1 243 ? 31.422 -11.906 -40.038 1.00 86.38 243 ARG A O 1
ATOM 1972 N N . VAL A 1 244 ? 32.217 -12.560 -38.037 1.00 86.81 244 VAL A N 1
ATOM 1973 C CA . VAL A 1 244 ? 32.124 -11.262 -37.356 1.00 86.81 244 VAL A CA 1
ATOM 1974 C C . VAL A 1 244 ? 33.540 -10.788 -37.063 1.00 86.81 244 VAL A C 1
ATOM 1976 O O . VAL A 1 244 ? 34.300 -11.516 -36.421 1.00 86.81 244 VAL A O 1
ATOM 1979 N N . ASP A 1 245 ? 33.901 -9.598 -37.533 1.00 85.56 245 ASP A N 1
ATOM 1980 C CA . ASP A 1 245 ? 35.249 -9.059 -37.332 1.00 85.56 245 ASP A CA 1
ATOM 1981 C C . ASP A 1 245 ? 35.416 -8.384 -35.964 1.00 85.56 245 ASP A C 1
ATOM 1983 O O . ASP A 1 245 ? 36.484 -8.494 -35.356 1.00 85.56 245 ASP A O 1
ATOM 1987 N N . TYR A 1 246 ? 34.361 -7.756 -35.431 1.00 85.06 246 TYR A N 1
ATOM 1988 C CA . TYR A 1 246 ? 34.388 -7.134 -34.106 1.00 85.06 246 TYR A CA 1
ATOM 1989 C C . TYR A 1 246 ? 33.117 -7.431 -33.316 1.00 85.06 246 TYR A C 1
ATOM 1991 O O . TYR A 1 246 ? 32.013 -7.238 -33.812 1.00 85.06 246 TYR A O 1
ATOM 1999 N N . ARG A 1 247 ? 33.281 -7.826 -32.051 1.00 88.25 247 ARG A N 1
ATOM 2000 C CA . ARG A 1 247 ? 32.192 -7.961 -31.079 1.00 88.25 247 ARG A CA 1
ATOM 2001 C C . ARG A 1 247 ? 32.431 -7.003 -29.925 1.00 88.25 247 ARG A C 1
ATOM 2003 O O . ARG A 1 247 ? 33.454 -7.107 -29.246 1.00 88.25 247 ARG A O 1
ATOM 2010 N N . ILE A 1 248 ? 31.512 -6.068 -29.724 1.00 88.12 248 ILE A N 1
ATOM 2011 C CA . ILE A 1 248 ? 31.666 -4.974 -28.767 1.00 88.12 248 ILE A CA 1
ATOM 2012 C C . ILE A 1 248 ? 30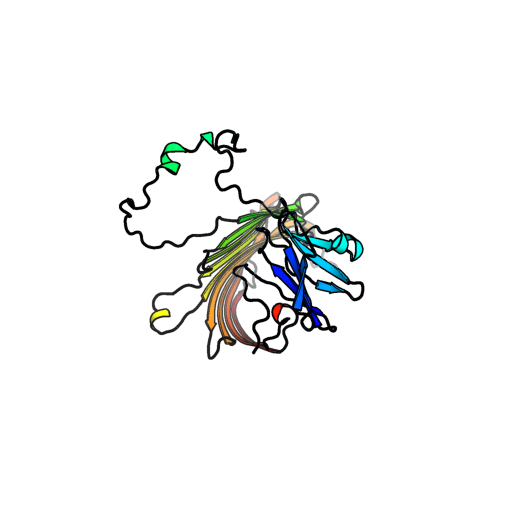.595 -5.106 -27.690 1.00 88.12 248 ILE A C 1
ATOM 2014 O O . ILE A 1 248 ? 29.412 -4.991 -28.012 1.00 88.12 248 ILE A O 1
ATOM 2018 N N . PRO A 1 249 ? 30.975 -5.316 -26.420 1.00 88.94 249 PRO A N 1
ATOM 2019 C CA . PRO A 1 249 ? 30.005 -5.325 -25.342 1.00 88.94 249 PRO A CA 1
ATOM 2020 C C . PRO A 1 249 ? 29.474 -3.903 -25.131 1.00 88.94 249 PRO A C 1
ATOM 2022 O O . PRO A 1 249 ? 30.247 -2.964 -24.925 1.00 88.94 249 PRO A O 1
ATOM 2025 N N . ALA A 1 250 ? 28.156 -3.752 -25.163 1.00 89.81 250 ALA A N 1
ATOM 2026 C CA . ALA A 1 250 ? 27.451 -2.519 -24.855 1.00 89.81 250 ALA A CA 1
ATOM 2027 C C . ALA A 1 250 ? 26.429 -2.759 -23.737 1.00 89.81 250 ALA A C 1
ATOM 2029 O O . ALA A 1 250 ? 25.795 -3.812 -23.646 1.00 89.81 250 ALA A O 1
ATOM 2030 N N . GLU A 1 251 ? 26.268 -1.769 -22.864 1.00 91.81 251 GLU A N 1
ATOM 2031 C CA . GLU A 1 251 ? 25.241 -1.793 -21.822 1.00 91.81 251 GLU A CA 1
ATOM 2032 C C . GLU A 1 251 ? 23.947 -1.187 -22.389 1.00 91.81 251 GLU A C 1
ATOM 2034 O O . GLU A 1 251 ? 23.979 -0.124 -23.006 1.00 91.81 251 GLU A O 1
ATOM 2039 N N . VAL A 1 252 ? 22.803 -1.838 -22.177 1.00 92.81 252 VAL A N 1
ATOM 2040 C CA . VAL A 1 252 ? 21.477 -1.313 -22.533 1.00 92.81 252 VAL A CA 1
ATOM 2041 C C . VAL A 1 252 ? 20.617 -1.229 -21.284 1.00 92.81 252 VAL A C 1
ATOM 2043 O O . VAL A 1 252 ? 20.427 -2.225 -20.590 1.00 92.81 252 VAL A O 1
ATOM 2046 N N . THR A 1 253 ? 20.052 -0.055 -21.012 1.00 94.06 253 THR A N 1
ATOM 2047 C CA . THR A 1 253 ? 19.112 0.157 -19.908 1.00 94.06 253 THR A CA 1
ATOM 2048 C C . THR A 1 253 ? 17.694 0.311 -20.433 1.00 94.06 253 THR A C 1
ATOM 2050 O O . THR A 1 253 ? 17.370 1.267 -21.131 1.00 94.06 253 THR A O 1
ATOM 2053 N N . TYR A 1 254 ? 16.811 -0.596 -20.036 1.00 94.94 254 TYR A N 1
ATOM 2054 C CA . TYR A 1 254 ? 15.377 -0.502 -20.275 1.00 94.94 254 TYR A CA 1
ATOM 2055 C C . TYR A 1 254 ? 14.715 0.259 -19.132 1.00 94.94 254 TYR A C 1
ATOM 2057 O O . TYR A 1 254 ? 14.947 -0.043 -17.964 1.00 94.94 254 TYR A O 1
ATOM 2065 N N . SER A 1 255 ? 13.879 1.242 -19.453 1.00 96.81 255 SER A N 1
ATOM 2066 C CA . SER A 1 255 ? 13.103 2.009 -18.478 1.00 96.81 255 SER A CA 1
ATOM 2067 C C . SER A 1 255 ? 11.613 1.933 -18.785 1.00 96.81 255 SER A C 1
ATOM 2069 O O . SER A 1 255 ? 11.207 2.102 -19.931 1.00 96.81 255 SER A O 1
ATOM 2071 N N . LEU A 1 256 ? 10.813 1.744 -17.737 1.00 97.62 256 LEU A N 1
ATOM 2072 C CA . LEU A 1 256 ? 9.364 1.900 -17.724 1.00 97.62 256 LEU A CA 1
ATOM 2073 C C . LEU A 1 256 ? 9.012 3.150 -16.919 1.00 97.62 256 LEU A C 1
ATOM 2075 O O . LEU A 1 256 ? 9.481 3.330 -15.792 1.00 97.62 256 LEU A O 1
ATOM 2079 N N . PHE A 1 257 ? 8.166 3.994 -17.493 1.00 98.31 257 PHE A N 1
ATOM 2080 C CA . PHE A 1 257 ? 7.408 5.009 -16.778 1.00 98.31 257 PHE A CA 1
ATOM 2081 C C . PHE A 1 257 ? 5.923 4.758 -17.023 1.00 98.31 257 PHE A C 1
ATOM 2083 O O . PHE A 1 257 ? 5.499 4.737 -18.177 1.00 98.31 257 PHE A O 1
ATOM 2090 N N . GLU A 1 258 ? 5.148 4.576 -15.963 1.00 98.50 258 GLU A N 1
ATOM 2091 C CA . GLU A 1 258 ? 3.711 4.326 -16.062 1.00 98.50 258 GLU A CA 1
ATOM 2092 C C . GLU A 1 258 ? 2.951 5.168 -15.042 1.00 98.50 258 GLU A C 1
ATOM 2094 O O . GLU A 1 258 ? 3.416 5.360 -13.918 1.00 98.50 258 GLU A O 1
ATOM 2099 N N . PHE A 1 259 ? 1.814 5.714 -15.457 1.00 98.00 259 PHE A N 1
ATOM 2100 C CA . PHE A 1 259 ? 0.924 6.487 -14.607 1.00 98.00 259 PHE A CA 1
ATOM 2101 C C . PHE A 1 259 ? -0.524 6.085 -14.847 1.00 98.00 259 PHE A C 1
ATOM 2103 O O . PHE A 1 259 ? -1.014 6.135 -15.982 1.00 98.00 259 PHE A O 1
ATOM 2110 N N . ASP A 1 260 ? -1.210 5.804 -13.746 1.00 98.31 260 ASP A N 1
ATOM 2111 C CA . ASP A 1 260 ? -2.576 5.322 -13.745 1.00 98.31 260 ASP A CA 1
ATOM 2112 C C . ASP A 1 260 ? -3.476 6.300 -13.004 1.00 98.31 260 ASP A C 1
ATOM 2114 O O . ASP A 1 260 ? -3.165 6.759 -11.904 1.00 98.31 260 ASP A O 1
ATOM 2118 N N . ILE A 1 261 ? -4.637 6.568 -13.593 1.00 98.12 261 ILE A N 1
ATOM 2119 C CA . ILE A 1 261 ? -5.758 7.225 -12.924 1.00 98.12 261 ILE A CA 1
ATOM 2120 C C . ILE A 1 261 ? -6.844 6.181 -12.746 1.00 98.12 261 ILE A C 1
ATOM 2122 O O . ILE A 1 261 ? -7.292 5.573 -13.718 1.00 98.12 261 ILE A O 1
ATOM 2126 N N . VAL A 1 262 ? -7.306 6.012 -11.517 1.00 97.69 262 VAL A N 1
ATOM 2127 C CA . VAL A 1 262 ? -8.330 5.039 -11.146 1.00 97.69 262 VAL A CA 1
ATOM 2128 C C . VAL A 1 262 ? -9.525 5.784 -10.574 1.00 97.69 262 VAL A C 1
ATOM 2130 O O . VAL A 1 262 ? -9.363 6.669 -9.742 1.00 97.69 262 VAL A O 1
ATOM 2133 N N . ALA A 1 263 ? -10.732 5.417 -10.984 1.00 96.06 263 ALA A N 1
ATOM 2134 C CA . ALA A 1 263 ? -11.975 5.896 -10.400 1.00 96.06 263 ALA A CA 1
ATOM 2135 C C . ALA A 1 263 ? -12.858 4.698 -10.054 1.00 96.06 263 ALA A C 1
ATOM 2137 O O . ALA A 1 263 ? -13.239 3.930 -10.937 1.00 96.06 263 ALA A O 1
ATOM 2138 N N . LYS A 1 264 ? -13.186 4.534 -8.774 1.00 95.50 264 LYS A N 1
ATOM 2139 C CA . LYS A 1 264 ? -14.024 3.442 -8.267 1.00 95.50 264 LYS A CA 1
ATOM 2140 C C . LYS A 1 264 ? -15.331 4.000 -7.742 1.00 95.50 264 LYS A C 1
ATOM 2142 O O . LYS A 1 264 ? -15.334 4.998 -7.032 1.00 95.50 264 LYS A O 1
ATOM 2147 N N . HIS A 1 265 ? -16.447 3.367 -8.060 1.00 94.19 265 HIS A N 1
ATOM 2148 C CA . HIS A 1 265 ? -17.749 3.769 -7.558 1.00 94.19 265 HIS A CA 1
ATOM 2149 C C . HIS A 1 265 ? -18.647 2.556 -7.342 1.00 94.19 265 HIS A C 1
ATOM 2151 O O . HIS A 1 265 ? -18.787 1.704 -8.218 1.00 94.19 265 HIS A O 1
ATOM 2157 N N . LYS A 1 266 ? -19.290 2.494 -6.175 1.00 93.38 266 LYS A N 1
ATOM 2158 C CA . LYS A 1 266 ? -20.311 1.484 -5.896 1.00 93.38 266 LYS A CA 1
ATOM 2159 C C . LYS A 1 266 ? -21.540 1.736 -6.765 1.00 93.38 266 LYS A C 1
ATOM 2161 O O . LYS A 1 266 ? -22.030 2.860 -6.817 1.00 93.38 266 LYS A O 1
ATOM 2166 N N . ILE A 1 267 ? -22.060 0.698 -7.409 1.00 91.38 267 ILE A N 1
ATOM 2167 C CA . ILE A 1 267 ? -23.247 0.774 -8.275 1.00 91.38 267 ILE A CA 1
ATOM 2168 C C . ILE A 1 267 ? -24.263 -0.282 -7.848 1.00 91.38 267 ILE A C 1
ATOM 2170 O O . ILE A 1 267 ? -23.869 -1.371 -7.487 1.00 91.38 267 ILE A O 1
ATOM 2174 N N . PHE A 1 268 ? -25.568 -0.011 -7.897 1.00 87.81 268 PHE A N 1
ATOM 2175 C CA . PHE A 1 268 ? -26.660 -0.946 -7.536 1.00 87.81 268 PHE A CA 1
ATOM 2176 C C . PHE A 1 268 ? -26.720 -1.444 -6.073 1.00 87.81 268 PHE A C 1
ATOM 2178 O O . PHE A 1 268 ? -27.799 -1.435 -5.487 1.00 87.81 268 PHE A O 1
ATOM 2185 N N . SER A 1 269 ? -25.613 -1.894 -5.478 1.00 88.38 269 SER A N 1
ATOM 2186 C CA . SER A 1 269 ? -25.522 -2.443 -4.122 1.00 88.38 269 SER A CA 1
ATOM 2187 C C . SER A 1 269 ? -24.120 -2.255 -3.533 1.00 88.38 269 SER A C 1
ATOM 2189 O O . SER A 1 269 ? -23.160 -1.996 -4.256 1.00 88.38 269 SER A O 1
ATOM 2191 N N . ASP A 1 270 ? -23.980 -2.437 -2.218 1.00 85.50 270 ASP A N 1
ATOM 2192 C CA . ASP A 1 270 ? -22.686 -2.312 -1.531 1.00 85.50 270 ASP A CA 1
ATOM 2193 C C . ASP A 1 270 ? -21.626 -3.317 -1.994 1.00 85.50 270 ASP A C 1
ATOM 2195 O O . ASP A 1 270 ? -20.433 -3.025 -1.908 1.00 85.50 270 ASP A O 1
ATOM 2199 N N . GLY A 1 271 ? -22.060 -4.474 -2.496 1.00 91.25 271 GLY A N 1
ATOM 2200 C CA . GLY A 1 271 ? -21.184 -5.522 -3.010 1.00 91.25 271 GLY A CA 1
ATOM 2201 C C . GLY A 1 271 ? -20.778 -5.339 -4.470 1.00 91.25 271 GLY A C 1
ATOM 2202 O O . GLY A 1 271 ? -20.003 -6.148 -4.967 1.00 91.25 271 GLY A O 1
ATOM 2203 N N . THR A 1 272 ? -21.287 -4.327 -5.184 1.00 95.69 272 THR A N 1
ATOM 2204 C CA . THR A 1 272 ? -20.968 -4.136 -6.607 1.00 95.69 272 THR A CA 1
ATOM 2205 C C . THR A 1 272 ? -20.161 -2.863 -6.827 1.00 95.69 272 THR A C 1
ATOM 2207 O O . THR A 1 272 ? -20.613 -1.762 -6.514 1.00 95.69 272 THR A O 1
ATOM 2210 N N . MET A 1 273 ? -18.977 -3.008 -7.411 1.00 96.31 273 MET A N 1
ATOM 2211 C CA . MET A 1 273 ? -18.047 -1.921 -7.679 1.00 96.31 273 MET A CA 1
ATOM 2212 C C . MET A 1 273 ? -17.817 -1.787 -9.181 1.00 96.31 273 MET A C 1
ATOM 2214 O O . MET A 1 273 ? -17.476 -2.756 -9.858 1.00 96.31 273 MET A O 1
ATOM 2218 N N . LEU A 1 274 ? -17.970 -0.569 -9.687 1.00 96.88 274 LEU A N 1
ATOM 2219 C CA . LEU A 1 274 ? -17.482 -0.159 -10.994 1.00 96.88 274 LEU A CA 1
ATOM 2220 C C . LEU A 1 274 ? -16.122 0.509 -10.817 1.00 96.88 274 LEU A C 1
ATOM 2222 O O . LEU A 1 274 ? -15.988 1.433 -10.022 1.00 96.88 274 LEU A O 1
ATOM 2226 N N . GLU A 1 275 ? -15.130 0.080 -11.579 1.00 97.69 275 GLU A N 1
ATOM 2227 C CA . GLU A 1 275 ? -13.811 0.695 -11.640 1.00 97.69 275 GLU A CA 1
ATOM 2228 C C . GLU A 1 275 ? -13.502 1.069 -13.091 1.00 97.69 275 GLU A C 1
ATOM 2230 O O . GLU A 1 275 ? -13.512 0.221 -13.982 1.00 97.69 275 GLU A O 1
ATOM 2235 N N . GLY A 1 276 ? -13.242 2.352 -13.320 1.00 98.00 276 GLY A N 1
ATOM 2236 C CA . GLY A 1 276 ? -12.634 2.855 -14.544 1.00 98.00 276 GLY A CA 1
ATOM 2237 C C . GLY A 1 276 ? -11.169 3.170 -14.280 1.00 98.00 276 GLY A C 1
ATOM 2238 O O . GLY A 1 276 ? -10.850 3.803 -13.274 1.00 98.00 276 GLY A O 1
ATOM 2239 N N . ARG A 1 277 ? -10.276 2.746 -15.170 1.00 98.31 277 ARG A N 1
ATOM 2240 C CA . ARG A 1 277 ? -8.847 3.044 -15.069 1.00 98.31 277 ARG A CA 1
ATOM 2241 C C . ARG A 1 277 ? -8.310 3.516 -16.416 1.00 98.31 277 ARG A C 1
ATOM 2243 O O . ARG A 1 277 ? -8.620 2.939 -17.454 1.00 98.31 277 ARG A O 1
ATOM 2250 N N . PHE A 1 278 ? -7.520 4.579 -16.388 1.00 98.50 278 PHE A N 1
ATOM 2251 C CA . PHE A 1 278 ? -6.709 5.031 -17.511 1.00 98.50 278 PHE A CA 1
ATOM 2252 C C . PHE A 1 278 ? -5.246 4.779 -17.174 1.00 98.50 278 PHE A C 1
ATOM 2254 O O . PHE A 1 278 ? -4.812 5.162 -16.094 1.00 98.50 278 PHE A O 1
ATOM 2261 N N . ILE A 1 279 ? -4.517 4.155 -18.092 1.00 98.44 279 ILE A N 1
ATOM 2262 C CA . ILE A 1 279 ? -3.126 3.731 -17.930 1.00 98.44 279 ILE A CA 1
ATOM 2263 C C . ILE A 1 279 ? -2.326 4.384 -19.050 1.00 98.44 279 ILE A C 1
ATOM 2265 O O . ILE A 1 279 ? -2.622 4.188 -20.233 1.00 98.44 279 ILE A O 1
ATOM 2269 N N . PHE A 1 280 ? -1.313 5.164 -18.696 1.00 98.38 280 PHE A N 1
ATOM 2270 C CA . PHE A 1 280 ? -0.331 5.677 -19.642 1.00 98.38 280 PHE A CA 1
ATOM 2271 C C . PHE A 1 280 ? 1.015 5.030 -19.359 1.00 98.38 280 PHE A C 1
ATOM 2273 O O . PHE A 1 280 ? 1.565 5.236 -18.283 1.00 98.38 280 PHE A O 1
ATOM 2280 N N . SER A 1 281 ? 1.574 4.324 -20.337 1.00 98.06 281 SER A N 1
ATOM 2281 C CA . SER A 1 281 ? 2.868 3.659 -20.208 1.00 98.06 281 SER A CA 1
ATOM 2282 C C . SER A 1 281 ? 3.838 4.126 -21.292 1.00 98.06 281 SER A C 1
ATOM 2284 O O . SER A 1 281 ? 3.481 4.312 -22.458 1.00 98.06 281 SER A O 1
ATOM 2286 N N . GLN A 1 282 ? 5.090 4.348 -20.909 1.00 97.69 282 GLN A N 1
ATOM 2287 C CA . GLN A 1 282 ? 6.185 4.697 -21.804 1.00 97.69 282 GLN A CA 1
ATOM 2288 C C . GLN A 1 282 ? 7.367 3.784 -21.503 1.00 97.69 282 GLN A C 1
ATOM 2290 O O . GLN A 1 282 ? 7.888 3.788 -20.386 1.00 97.69 282 GLN A O 1
ATOM 2295 N N . TYR A 1 283 ? 7.823 3.065 -22.523 1.00 97.06 283 TYR A N 1
ATOM 2296 C CA . TYR A 1 283 ? 9.026 2.257 -22.448 1.00 97.06 283 TYR A CA 1
ATOM 2297 C C . TYR A 1 283 ? 10.113 2.876 -23.318 1.00 97.06 283 TYR A C 1
ATOM 2299 O O . TYR A 1 283 ? 9.865 3.305 -24.450 1.00 97.06 283 TYR A O 1
ATOM 2307 N N . SER A 1 284 ? 11.323 2.925 -22.777 1.00 95.88 284 SER A N 1
ATOM 2308 C CA . SER A 1 284 ? 12.505 3.407 -23.481 1.00 95.88 284 SER A CA 1
ATOM 2309 C C . SER A 1 284 ? 13.687 2.478 -23.262 1.00 95.88 284 SER A C 1
ATOM 2311 O O . SER A 1 284 ? 13.794 1.826 -22.222 1.00 95.88 284 SER A O 1
ATOM 2313 N N . SER A 1 285 ? 14.581 2.440 -24.237 1.00 95.00 285 SER A N 1
ATOM 2314 C CA . SER A 1 285 ? 15.888 1.799 -24.147 1.00 95.00 285 SER A CA 1
ATOM 2315 C C . SER A 1 285 ? 16.963 2.867 -24.270 1.00 95.00 285 SER A C 1
ATOM 2317 O O . SER A 1 285 ? 16.873 3.747 -25.121 1.00 95.00 285 SER A O 1
ATOM 2319 N N . GLU A 1 286 ? 17.967 2.805 -23.412 1.00 94.62 286 GLU A N 1
ATOM 2320 C CA . GLU A 1 286 ? 19.162 3.636 -23.482 1.00 94.62 286 GLU A CA 1
ATOM 2321 C C . GLU A 1 286 ? 20.358 2.739 -23.783 1.00 94.62 286 GLU A C 1
ATOM 2323 O O . GLU A 1 286 ? 20.657 1.838 -23.003 1.00 94.62 286 GLU A O 1
ATOM 2328 N N . LEU A 1 287 ? 21.009 2.962 -24.920 1.00 93.25 287 LEU A N 1
ATOM 2329 C CA . LEU A 1 287 ? 22.258 2.315 -25.290 1.00 93.25 287 LEU A CA 1
ATOM 2330 C C . LEU A 1 287 ? 23.415 3.139 -24.721 1.00 93.25 287 LEU A C 1
ATOM 2332 O O . LEU A 1 287 ? 23.567 4.316 -25.051 1.00 93.25 287 LEU A O 1
ATOM 2336 N N . GLY A 1 288 ? 24.219 2.520 -23.861 1.00 91.12 288 GLY A N 1
ATOM 2337 C CA . GLY A 1 288 ? 25.414 3.120 -23.282 1.00 91.12 288 GLY A CA 1
ATOM 2338 C C . GLY A 1 288 ? 26.467 3.431 -24.344 1.00 91.12 288 GLY A C 1
ATOM 2339 O O . GLY A 1 288 ? 26.468 2.862 -25.434 1.00 91.12 288 GLY A O 1
ATOM 2340 N N . SER A 1 289 ? 27.386 4.344 -24.035 1.00 91.31 289 SER A N 1
ATOM 2341 C CA . SER A 1 289 ? 28.455 4.698 -24.971 1.00 91.31 289 SER A CA 1
ATOM 2342 C C . SER A 1 289 ? 29.438 3.544 -25.175 1.00 91.31 289 SER A C 1
ATOM 2344 O O . SER A 1 289 ? 29.844 2.908 -24.202 1.00 91.31 289 SER A O 1
ATOM 2346 N N . PHE A 1 290 ? 29.896 3.341 -26.407 1.00 90.06 290 PHE A N 1
ATOM 2347 C CA . PHE A 1 290 ? 30.910 2.342 -26.757 1.00 90.06 290 PHE A CA 1
ATOM 2348 C C . PHE A 1 290 ? 31.863 2.882 -27.834 1.00 90.06 290 PHE A C 1
ATOM 2350 O O . PHE A 1 290 ? 31.630 3.938 -28.417 1.00 90.06 290 PHE A O 1
ATOM 2357 N N . ILE A 1 291 ? 32.977 2.191 -28.081 1.00 87.81 291 ILE A N 1
ATOM 2358 C CA . ILE A 1 291 ? 33.990 2.607 -29.065 1.00 87.81 291 ILE A CA 1
ATOM 2359 C C . ILE A 1 291 ? 33.763 1.869 -30.384 1.00 87.81 291 ILE A C 1
ATOM 2361 O O . ILE A 1 291 ? 33.641 0.652 -30.370 1.00 87.81 291 ILE A O 1
ATOM 2365 N N . LEU A 1 292 ? 33.755 2.583 -31.512 1.00 85.38 292 LEU A N 1
ATOM 2366 C CA . LEU A 1 292 ? 33.643 2.029 -32.863 1.00 85.38 292 LEU A CA 1
ATOM 2367 C C . LEU A 1 292 ? 35.036 1.750 -33.467 1.00 85.38 292 LEU A C 1
ATOM 2369 O O . LEU A 1 292 ? 35.726 2.699 -33.860 1.00 85.38 292 LEU A O 1
ATOM 2373 N N . PRO A 1 293 ? 35.461 0.480 -33.598 1.00 79.19 293 PRO A N 1
ATOM 2374 C CA . PRO A 1 293 ? 36.783 0.119 -34.107 1.00 79.19 293 PRO A CA 1
ATOM 2375 C C . PRO A 1 293 ? 36.931 0.403 -35.607 1.00 79.19 293 PRO A C 1
ATOM 2377 O O . PRO A 1 293 ? 37.990 0.848 -36.041 1.00 79.19 293 PRO A O 1
ATOM 2380 N N . GLU A 1 294 ? 35.860 0.244 -36.391 1.00 75.44 294 GLU A N 1
ATOM 2381 C CA . GLU A 1 294 ? 35.861 0.489 -37.844 1.00 75.44 294 GLU A CA 1
ATOM 2382 C C . GLU A 1 294 ? 36.035 1.972 -38.209 1.00 75.44 294 GLU A C 1
ATOM 2384 O O . GLU A 1 294 ? 36.498 2.304 -39.296 1.00 75.44 294 GLU A O 1
ATOM 2389 N N . SER A 1 295 ? 35.702 2.878 -37.284 1.00 75.88 295 SER A N 1
ATOM 2390 C CA . SER A 1 295 ? 35.809 4.332 -37.458 1.00 75.88 295 SER A CA 1
ATOM 2391 C C . SER A 1 295 ? 36.979 4.917 -36.661 1.00 75.88 295 SER A C 1
ATOM 2393 O O . SER A 1 295 ? 36.837 5.954 -36.016 1.00 75.88 295 SER A O 1
ATOM 2395 N N . GLY A 1 296 ? 38.132 4.241 -36.636 1.00 77.88 296 GLY A N 1
ATOM 2396 C CA . GLY A 1 296 ? 39.345 4.768 -35.998 1.00 77.88 296 GLY A CA 1
ATOM 2397 C C . GLY A 1 296 ? 39.226 4.957 -34.481 1.00 77.88 296 GLY A C 1
ATOM 2398 O O . GLY A 1 296 ? 39.789 5.907 -33.942 1.00 77.88 296 GLY A O 1
ATOM 2399 N N . ASN A 1 297 ? 38.492 4.070 -33.800 1.00 83.06 297 ASN A N 1
ATOM 2400 C CA . ASN A 1 297 ? 38.190 4.143 -32.364 1.00 83.06 297 ASN A CA 1
ATOM 2401 C C . ASN A 1 297 ? 37.378 5.388 -31.959 1.00 83.06 297 ASN A C 1
ATOM 2403 O O . ASN A 1 297 ? 37.602 5.973 -30.898 1.00 83.06 297 ASN A O 1
ATOM 2407 N N . THR A 1 298 ? 36.416 5.791 -32.791 1.00 87.69 298 THR A N 1
ATOM 2408 C CA . THR A 1 298 ? 35.497 6.893 -32.466 1.00 87.69 298 THR A CA 1
ATOM 2409 C C . THR A 1 298 ? 34.523 6.485 -31.357 1.00 87.69 298 THR A C 1
ATOM 2411 O O . THR A 1 298 ? 33.984 5.381 -31.374 1.00 87.69 298 THR A O 1
ATOM 2414 N N . LEU A 1 299 ? 34.268 7.377 -30.395 1.00 88.81 299 LEU A N 1
ATOM 2415 C CA . LEU A 1 299 ? 33.257 7.171 -29.356 1.00 88.81 299 LEU A CA 1
ATOM 2416 C C . LEU A 1 299 ? 31.850 7.321 -29.946 1.00 88.81 299 LEU A C 1
ATOM 2418 O O . LEU A 1 299 ? 31.488 8.400 -30.415 1.00 88.81 299 LEU A O 1
ATOM 2422 N N . TYR A 1 300 ? 31.046 6.266 -29.860 1.00 88.69 300 TYR A N 1
ATOM 2423 C CA . TYR A 1 300 ? 29.605 6.353 -30.041 1.00 88.69 300 TYR A CA 1
ATOM 2424 C C . TYR A 1 300 ? 28.980 6.840 -28.722 1.00 88.69 300 TYR A C 1
ATOM 2426 O O . TYR A 1 300 ? 29.140 6.171 -27.694 1.00 88.69 300 TYR A O 1
ATOM 2434 N N . PRO A 1 301 ? 28.331 8.020 -28.692 1.00 91.81 301 PRO A N 1
ATOM 2435 C CA . PRO A 1 301 ? 27.738 8.552 -27.470 1.00 91.81 301 PRO A CA 1
ATOM 2436 C C . PRO A 1 301 ? 26.534 7.713 -27.031 1.00 91.81 301 PRO A C 1
ATOM 2438 O O . PRO A 1 301 ? 25.914 7.027 -27.839 1.00 91.81 301 PRO A O 1
ATOM 2441 N N . ALA A 1 302 ? 26.172 7.800 -25.749 1.00 91.75 302 ALA A N 1
ATOM 2442 C CA . ALA A 1 302 ? 24.946 7.171 -25.278 1.00 91.75 302 ALA A CA 1
ATOM 2443 C C . ALA A 1 302 ? 23.729 7.739 -26.028 1.00 91.75 302 ALA A C 1
ATOM 2445 O O . ALA A 1 302 ? 23.641 8.948 -26.266 1.00 91.75 302 ALA A O 1
ATOM 2446 N N . SER A 1 303 ? 22.796 6.868 -26.395 1.00 92.19 303 SER A N 1
ATOM 2447 C CA . SER A 1 303 ? 21.576 7.223 -27.124 1.00 92.19 303 SER A CA 1
ATOM 2448 C C . SER A 1 303 ? 20.365 6.604 -26.442 1.00 92.19 303 SER A C 1
ATOM 2450 O O . SER A 1 303 ? 20.469 5.565 -25.795 1.00 92.19 303 SER A O 1
ATOM 2452 N N . SER A 1 304 ? 19.209 7.255 -26.547 1.00 92.19 304 SER A N 1
ATOM 2453 C CA . SER A 1 304 ? 17.964 6.751 -25.975 1.00 92.19 304 SER A CA 1
ATOM 2454 C C . SER A 1 304 ? 16.857 6.805 -27.011 1.00 92.19 304 SER A C 1
ATOM 2456 O O . SER A 1 304 ? 16.663 7.844 -27.641 1.00 92.19 304 SER A O 1
ATOM 2458 N N . ASP A 1 305 ? 16.111 5.708 -27.130 1.00 92.81 305 ASP A N 1
ATOM 2459 C CA . ASP A 1 305 ? 14.922 5.626 -27.971 1.00 92.81 305 ASP A CA 1
ATOM 2460 C C . ASP A 1 305 ? 13.702 5.168 -27.160 1.00 92.81 305 ASP A C 1
ATOM 2462 O O . ASP A 1 305 ? 13.779 4.340 -26.245 1.00 92.81 305 ASP A O 1
ATOM 2466 N N . LYS A 1 306 ? 12.543 5.735 -27.495 1.00 93.75 306 LYS A N 1
ATOM 2467 C CA . LYS A 1 306 ? 11.240 5.345 -26.960 1.00 93.75 306 LYS A CA 1
ATOM 2468 C C . LYS A 1 306 ? 10.616 4.332 -27.907 1.00 93.75 306 LYS A C 1
ATOM 2470 O O . LYS A 1 306 ? 9.939 4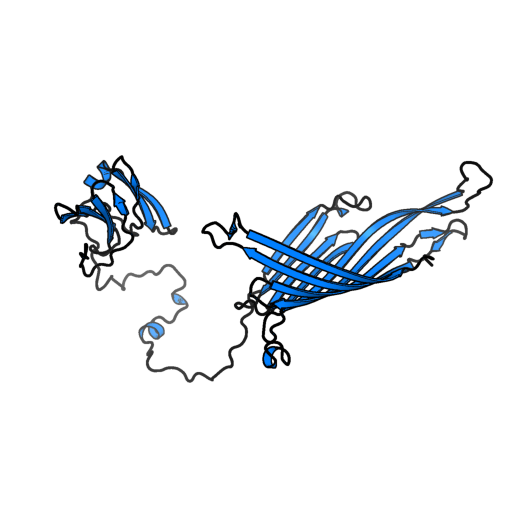.702 -28.864 1.00 93.75 306 LYS A O 1
ATOM 2475 N N . TYR A 1 307 ? 10.774 3.053 -27.591 1.00 93.62 307 TYR A N 1
ATOM 2476 C CA . TYR A 1 307 ? 10.255 1.994 -28.449 1.00 93.62 307 TYR A CA 1
ATOM 2477 C C . TYR A 1 307 ? 8.756 1.721 -28.254 1.00 93.62 307 TYR A C 1
ATOM 2479 O O . TYR A 1 307 ? 8.128 1.125 -29.129 1.00 93.62 307 TYR A O 1
ATOM 2487 N N . TYR A 1 308 ? 8.143 2.157 -27.144 1.00 96.19 308 TYR A N 1
ATOM 2488 C CA . TYR A 1 308 ? 6.715 1.925 -26.903 1.00 96.19 308 TYR A CA 1
ATOM 2489 C C . TYR A 1 308 ? 6.038 3.038 -26.101 1.00 96.19 308 TYR A C 1
ATOM 2491 O O . TYR A 1 308 ? 6.539 3.485 -25.068 1.00 96.19 308 TYR A O 1
ATOM 2499 N N . ILE A 1 309 ? 4.848 3.441 -26.553 1.00 97.00 309 ILE A N 1
ATOM 2500 C CA . ILE A 1 309 ? 3.927 4.308 -25.808 1.00 97.00 309 ILE A CA 1
ATOM 2501 C C . ILE A 1 309 ? 2.535 3.676 -25.829 1.00 97.00 309 ILE A C 1
ATOM 2503 O O . ILE A 1 309 ? 1.935 3.572 -26.901 1.00 97.00 309 ILE A O 1
ATOM 2507 N N . GLY A 1 310 ? 2.010 3.312 -24.661 1.00 97.75 310 GLY A N 1
ATOM 2508 C CA . GLY A 1 310 ? 0.679 2.743 -24.469 1.00 97.75 310 GLY A CA 1
ATOM 2509 C C . GLY A 1 310 ? -0.289 3.731 -23.819 1.00 97.75 310 GLY A C 1
ATOM 2510 O O . GLY A 1 310 ? 0.082 4.535 -22.961 1.00 97.75 310 GLY A O 1
ATOM 2511 N N . ARG A 1 311 ? -1.549 3.686 -24.251 1.00 98.06 311 ARG A N 1
ATOM 2512 C CA . ARG A 1 311 ? -2.694 4.348 -23.618 1.00 98.06 311 ARG A CA 1
ATOM 2513 C C . ARG A 1 311 ? -3.804 3.320 -23.483 1.00 98.06 311 ARG A C 1
ATOM 2515 O O . ARG A 1 311 ? -4.454 2.998 -24.478 1.00 98.06 311 ARG A O 1
ATOM 2522 N N . ALA A 1 312 ? -4.001 2.807 -22.280 1.00 97.94 312 ALA A N 1
ATOM 2523 C CA . ALA A 1 312 ? -5.015 1.809 -21.991 1.00 97.94 312 ALA A CA 1
ATOM 2524 C C . ALA A 1 312 ? -6.188 2.405 -21.211 1.00 97.94 312 ALA A C 1
ATOM 2526 O O . ALA A 1 312 ? -6.026 3.243 -20.324 1.00 97.94 312 ALA A O 1
ATOM 2527 N N . PHE A 1 313 ? -7.381 1.943 -21.560 1.00 98.25 313 PHE A N 1
ATOM 2528 C CA . PHE A 1 313 ? -8.617 2.166 -20.837 1.00 98.25 313 PHE A CA 1
ATOM 2529 C C . PHE A 1 313 ? -9.106 0.818 -20.330 1.00 98.25 313 PHE A C 1
ATOM 2531 O O . PHE A 1 313 ? -9.276 -0.123 -21.105 1.00 98.25 313 PHE A O 1
ATOM 2538 N N . GLN A 1 314 ? -9.351 0.740 -19.032 1.00 98.25 314 GLN A N 1
ATOM 2539 C CA . GLN A 1 314 ? -9.900 -0.432 -18.380 1.00 98.25 314 GLN A CA 1
ATOM 2540 C C . GLN A 1 314 ? -11.246 -0.083 -17.763 1.00 98.25 314 GLN A C 1
ATOM 2542 O O . GLN A 1 314 ? -11.396 0.935 -17.084 1.00 98.25 314 GLN A O 1
ATOM 2547 N N . LEU A 1 315 ? -12.214 -0.965 -17.980 1.00 98.31 315 LEU A N 1
ATOM 2548 C CA . LEU A 1 315 ? -13.487 -0.968 -17.283 1.00 98.31 315 LEU A CA 1
ATOM 2549 C C . LEU A 1 315 ? -13.640 -2.307 -16.573 1.00 98.31 315 LEU A C 1
ATOM 2551 O O . LEU A 1 315 ? -13.593 -3.365 -17.202 1.00 98.31 315 LEU A O 1
ATOM 2555 N N . LYS A 1 316 ? -13.831 -2.267 -15.260 1.00 98.12 316 LYS A N 1
ATOM 2556 C CA . LYS A 1 316 ? -13.995 -3.451 -14.425 1.00 98.12 316 LYS A CA 1
ATOM 2557 C C . LYS A 1 316 ? -15.267 -3.325 -13.605 1.00 98.12 316 LYS A C 1
ATOM 2559 O O . LYS A 1 316 ? -15.488 -2.314 -12.948 1.00 98.12 316 LYS A O 1
ATOM 2564 N N . ILE A 1 317 ? -16.098 -4.358 -13.637 1.00 97.56 317 ILE A N 1
ATOM 2565 C CA . ILE A 1 317 ? -17.254 -4.502 -12.754 1.00 97.56 317 ILE A CA 1
ATOM 2566 C C . ILE A 1 317 ? -17.004 -5.729 -11.894 1.00 97.56 317 ILE A C 1
ATOM 2568 O O . ILE A 1 317 ? -16.867 -6.836 -12.418 1.00 97.56 317 ILE A O 1
ATOM 2572 N N . SER A 1 318 ? -16.954 -5.540 -10.581 1.00 97.25 318 SER A N 1
ATOM 2573 C CA . SER A 1 318 ? -16.889 -6.635 -9.620 1.00 97.25 318 SER A CA 1
ATOM 2574 C C . SER A 1 318 ? -18.161 -6.673 -8.782 1.00 97.25 318 SER A C 1
ATOM 2576 O O . SER A 1 318 ? -18.682 -5.639 -8.378 1.00 97.25 318 SER A O 1
ATOM 2578 N N . HIS A 1 319 ? -18.681 -7.872 -8.542 1.00 96.38 319 HIS A N 1
ATOM 2579 C CA . HIS A 1 319 ? -19.809 -8.125 -7.656 1.00 96.38 319 HIS A CA 1
ATOM 2580 C C . HIS A 1 319 ? -19.423 -9.206 -6.652 1.00 96.38 319 HIS A C 1
ATOM 2582 O O . HIS A 1 319 ? -19.115 -10.337 -7.036 1.00 96.38 319 HIS A O 1
ATOM 2588 N N . GLU A 1 320 ? -19.454 -8.860 -5.375 1.00 94.12 320 GLU A N 1
ATOM 2589 C CA . GLU A 1 320 ? -19.130 -9.739 -4.265 1.00 94.12 320 GLU A CA 1
ATOM 2590 C C . GLU A 1 320 ? -20.357 -9.934 -3.372 1.00 94.12 320 GLU A C 1
ATOM 2592 O O . GLU A 1 320 ? -20.970 -8.984 -2.886 1.00 94.12 320 GLU A O 1
ATOM 2597 N N . LEU A 1 321 ? -20.722 -11.199 -3.185 1.00 92.31 321 LEU A N 1
ATOM 2598 C CA . LEU A 1 321 ? -21.808 -11.648 -2.330 1.00 92.31 321 LEU A CA 1
ATOM 2599 C C . LEU A 1 321 ? -21.240 -12.664 -1.338 1.00 92.31 321 LEU A C 1
ATOM 2601 O O . LEU A 1 321 ? -21.262 -13.871 -1.593 1.00 92.31 321 LEU A O 1
ATOM 2605 N N . THR A 1 322 ? -20.717 -12.159 -0.227 1.00 89.62 322 THR A N 1
ATOM 2606 C CA . THR A 1 322 ? -20.147 -12.967 0.856 1.00 89.62 322 THR A CA 1
ATOM 2607 C C . THR A 1 322 ? -21.189 -13.147 1.955 1.00 89.62 322 THR A C 1
ATOM 2609 O O . THR A 1 322 ? -21.830 -12.188 2.384 1.00 89.62 322 THR A O 1
ATOM 2612 N N . ILE A 1 323 ? -21.401 -14.390 2.385 1.00 90.12 323 ILE A N 1
ATOM 2613 C CA . ILE A 1 323 ? -22.326 -14.723 3.468 1.00 90.12 323 ILE A CA 1
ATOM 2614 C C . ILE A 1 323 ? -21.659 -14.319 4.790 1.00 90.12 323 ILE A C 1
ATOM 2616 O O . ILE A 1 323 ? -20.537 -14.758 5.048 1.00 90.12 323 ILE A O 1
ATOM 2620 N N . PRO A 1 324 ? -22.319 -13.516 5.642 1.00 87.69 324 PRO A N 1
ATOM 2621 C CA . PRO A 1 324 ? -21.746 -13.121 6.919 1.00 87.69 324 PRO A CA 1
ATOM 2622 C C . PRO A 1 324 ? -21.677 -14.329 7.864 1.00 87.69 324 PRO A C 1
ATOM 2624 O O . PRO A 1 324 ? -22.699 -14.902 8.241 1.00 87.69 324 PRO A O 1
ATOM 2627 N N . THR A 1 325 ? -20.464 -14.707 8.256 1.00 89.94 325 THR A N 1
ATOM 2628 C CA . THR A 1 325 ? -20.164 -15.743 9.254 1.00 89.94 325 THR A CA 1
ATOM 2629 C C . THR A 1 325 ? -19.109 -15.214 10.227 1.00 89.94 325 THR A C 1
ATOM 2631 O O . THR A 1 325 ? -18.434 -14.231 9.933 1.00 89.94 325 THR A O 1
ATOM 2634 N N . ILE A 1 326 ? -18.965 -15.850 11.397 1.00 87.38 326 ILE A N 1
ATOM 2635 C CA . ILE A 1 326 ? -17.968 -15.453 12.414 1.00 87.38 326 ILE A CA 1
ATOM 2636 C C . ILE A 1 326 ? -16.545 -15.486 11.834 1.00 87.38 326 ILE A C 1
ATOM 2638 O O . ILE A 1 326 ? -15.725 -14.639 12.169 1.00 87.38 326 ILE A O 1
ATOM 2642 N N . ASP A 1 327 ? -16.292 -16.419 10.914 1.00 89.38 327 ASP A N 1
ATOM 2643 C CA . ASP A 1 327 ? -14.985 -16.631 10.294 1.00 89.38 327 ASP A CA 1
ATOM 2644 C C . ASP A 1 327 ? -14.896 -16.045 8.875 1.00 89.38 327 ASP A C 1
ATOM 2646 O O . ASP A 1 327 ? -13.990 -16.409 8.125 1.00 89.38 327 ASP A O 1
ATOM 2650 N N . ALA A 1 328 ? -15.822 -15.166 8.468 1.00 84.56 328 ALA A N 1
ATOM 2651 C CA . ALA A 1 328 ? -15.888 -14.653 7.094 1.00 84.56 328 ALA A CA 1
ATOM 2652 C C . ALA A 1 328 ? -14.602 -13.931 6.652 1.00 84.56 328 ALA A C 1
ATOM 2654 O O . ALA A 1 328 ? -14.263 -13.968 5.472 1.00 84.56 328 ALA A O 1
ATOM 2655 N N . ASP A 1 329 ? -13.858 -13.343 7.590 1.00 83.38 329 ASP A N 1
ATOM 2656 C CA . ASP A 1 329 ? -12.586 -12.661 7.318 1.00 83.38 329 ASP A CA 1
ATOM 2657 C C . ASP A 1 329 ? -11.433 -13.635 6.997 1.00 83.38 329 ASP A C 1
ATOM 2659 O O . ASP A 1 329 ? -10.432 -13.242 6.399 1.00 83.38 329 ASP A O 1
ATOM 2663 N N . ILE A 1 330 ? -11.560 -14.909 7.392 1.00 88.94 330 ILE A N 1
ATOM 2664 C CA . ILE A 1 330 ? -10.533 -15.953 7.221 1.00 88.94 330 ILE A CA 1
ATOM 2665 C C . ILE A 1 330 ? -10.954 -16.958 6.143 1.00 88.94 330 ILE A C 1
ATOM 2667 O O . ILE A 1 330 ? -10.143 -17.367 5.313 1.00 88.94 330 ILE A O 1
ATOM 2671 N N . ASN A 1 331 ? -12.221 -17.369 6.163 1.00 89.62 331 ASN A N 1
ATOM 2672 C CA . ASN A 1 331 ? -12.799 -18.355 5.262 1.00 89.62 331 ASN A CA 1
ATOM 2673 C C . ASN A 1 331 ? -14.145 -17.849 4.709 1.00 89.62 331 ASN A C 1
ATOM 2675 O O . ASN A 1 331 ? -15.211 -18.316 5.128 1.00 89.62 331 ASN A O 1
ATOM 2679 N N . PRO A 1 332 ? -14.116 -16.868 3.790 1.00 88.25 332 PRO A N 1
ATOM 2680 C CA . PRO A 1 332 ? -15.327 -16.305 3.213 1.00 88.25 332 PRO A CA 1
ATOM 2681 C C . PRO A 1 332 ? -16.070 -17.354 2.380 1.00 88.25 332 PRO A C 1
ATOM 2683 O O . PRO A 1 332 ? -15.511 -17.971 1.472 1.00 88.25 332 PRO A O 1
ATOM 2686 N N . VAL A 1 333 ? -17.365 -17.520 2.650 1.00 91.75 333 VAL A N 1
ATOM 2687 C CA . VAL A 1 333 ? -18.261 -18.372 1.857 1.00 91.75 333 VAL A CA 1
ATOM 2688 C C . VAL A 1 333 ? -19.185 -17.475 1.049 1.00 91.75 333 VAL A C 1
ATOM 2690 O O . VAL A 1 333 ? -19.904 -16.653 1.611 1.00 91.75 333 VAL A O 1
ATOM 2693 N N . GLY A 1 334 ? -19.193 -17.617 -0.274 1.00 92.38 334 GLY A N 1
ATOM 2694 C CA . GLY A 1 334 ? -19.996 -16.749 -1.125 1.00 92.38 334 GLY A CA 1
ATOM 2695 C C . GLY A 1 334 ? -19.653 -16.854 -2.602 1.00 92.38 334 GLY A C 1
ATOM 2696 O O . GLY A 1 334 ? -19.122 -17.861 -3.069 1.00 92.38 334 GLY A O 1
ATOM 2697 N N . ARG A 1 335 ? -19.969 -15.792 -3.345 1.00 92.88 335 ARG A N 1
ATOM 2698 C CA . ARG A 1 335 ? -19.670 -15.676 -4.772 1.00 92.88 335 ARG A CA 1
ATOM 2699 C C . ARG A 1 335 ? -19.033 -14.330 -5.076 1.00 92.88 335 ARG A C 1
ATOM 2701 O O . ARG A 1 335 ? -19.583 -13.292 -4.722 1.00 92.88 335 ARG A O 1
ATOM 2708 N N . LYS A 1 336 ? -17.946 -14.361 -5.842 1.00 94.38 336 LYS A N 1
ATOM 2709 C CA . LYS A 1 336 ? -17.339 -13.187 -6.463 1.00 94.38 336 LYS A CA 1
ATOM 2710 C C . LYS A 1 336 ? -17.396 -13.339 -7.978 1.00 94.38 336 LYS A C 1
ATOM 2712 O O . LYS A 1 336 ? -17.015 -14.380 -8.506 1.00 94.38 336 LYS A O 1
ATOM 2717 N N . VAL A 1 337 ? -17.900 -12.324 -8.667 1.00 95.94 337 VAL A N 1
ATOM 2718 C CA . VAL A 1 337 ? -17.910 -12.241 -10.130 1.00 95.94 337 VAL A CA 1
ATOM 2719 C C . VAL A 1 337 ? -17.146 -10.991 -10.527 1.00 95.94 337 VAL A C 1
ATOM 2721 O O . VAL A 1 337 ? -17.389 -9.923 -9.974 1.00 95.94 337 VAL A O 1
ATOM 2724 N N . GLU A 1 338 ? -16.233 -11.122 -11.480 1.00 97.44 338 GLU A N 1
ATOM 2725 C CA . GLU A 1 338 ? -15.483 -10.004 -12.040 1.00 97.44 338 GLU A CA 1
ATOM 2726 C C . GLU A 1 338 ? -15.581 -10.052 -13.561 1.00 97.44 338 GLU A C 1
ATOM 2728 O O . GLU A 1 338 ? -15.365 -11.095 -14.177 1.00 97.44 338 GLU A O 1
ATOM 2733 N N . ILE A 1 339 ? -15.930 -8.918 -14.159 1.00 97.69 339 ILE A N 1
ATOM 2734 C CA . ILE A 1 339 ? -15.916 -8.711 -15.602 1.00 97.69 339 ILE A CA 1
ATOM 2735 C C . ILE A 1 339 ? -14.967 -7.554 -15.861 1.00 97.69 339 ILE A C 1
ATOM 2737 O O . ILE A 1 339 ? -15.166 -6.458 -15.335 1.00 97.69 339 ILE A O 1
ATOM 2741 N N . LYS A 1 340 ? -13.941 -7.802 -16.672 1.00 98.06 340 LYS A N 1
ATOM 2742 C CA . LYS A 1 340 ? -12.909 -6.825 -17.002 1.00 98.06 340 LYS A CA 1
ATOM 2743 C C . LYS A 1 340 ? -12.808 -6.674 -18.513 1.00 98.06 340 LYS A C 1
ATOM 2745 O O . LYS A 1 340 ? -12.711 -7.667 -19.229 1.00 98.06 340 LYS A O 1
ATOM 2750 N N . PHE A 1 341 ? -12.833 -5.435 -18.980 1.00 98.06 341 PHE A N 1
ATOM 2751 C CA . PHE A 1 341 ? -12.604 -5.062 -20.367 1.00 98.06 341 PHE A CA 1
ATOM 2752 C C . PHE A 1 341 ? -11.406 -4.116 -20.418 1.00 98.06 341 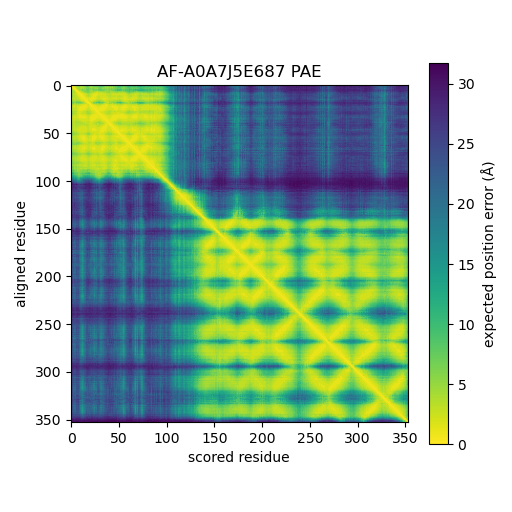PHE A C 1
ATOM 2754 O O . PHE A 1 341 ? -11.444 -3.053 -19.800 1.00 98.06 341 PHE A O 1
ATOM 2761 N N . ASP A 1 342 ? -10.366 -4.505 -21.151 1.00 97.69 342 ASP A N 1
ATOM 2762 C CA . ASP A 1 342 ? -9.195 -3.674 -21.421 1.00 97.69 342 ASP A CA 1
ATOM 2763 C C . ASP A 1 342 ? -9.159 -3.328 -22.910 1.00 97.69 342 ASP A C 1
ATOM 2765 O O . ASP A 1 342 ? -9.303 -4.198 -23.771 1.00 97.69 342 ASP A O 1
ATOM 2769 N N . TYR A 1 343 ? -8.924 -2.058 -23.213 1.00 97.75 343 TYR A N 1
ATOM 2770 C CA . TYR A 1 343 ? -8.647 -1.586 -24.559 1.00 97.75 343 TYR A CA 1
ATOM 2771 C C . TYR A 1 343 ? -7.405 -0.709 -24.536 1.00 97.75 343 TYR A C 1
ATOM 2773 O O . TYR A 1 343 ? -7.354 0.274 -23.800 1.00 97.75 343 TYR A O 1
ATOM 2781 N N . GLU A 1 344 ? -6.416 -1.040 -25.358 1.00 97.44 344 GLU A N 1
ATOM 2782 C CA . GLU A 1 344 ? -5.167 -0.296 -25.434 1.00 97.44 344 GLU A CA 1
ATOM 2783 C C . GLU A 1 344 ? -4.918 0.230 -26.844 1.00 97.44 344 GLU A C 1
ATOM 2785 O O . GLU A 1 344 ? -5.009 -0.490 -27.838 1.00 97.44 344 GLU A O 1
ATOM 2790 N N . MET A 1 345 ? -4.560 1.508 -26.910 1.00 97.06 345 MET A N 1
ATOM 2791 C CA . MET A 1 345 ? -3.993 2.138 -28.089 1.00 97.06 345 MET A CA 1
ATOM 2792 C C . MET A 1 345 ? -2.497 2.301 -27.863 1.00 97.06 345 MET A C 1
ATOM 2794 O O . MET A 1 345 ? -2.086 2.988 -26.926 1.00 97.06 345 MET A O 1
ATOM 2798 N N . ASN A 1 346 ? -1.678 1.735 -28.742 1.00 95.44 346 ASN A N 1
ATOM 2799 C CA . ASN A 1 346 ? -0.232 1.847 -28.624 1.00 95.44 346 ASN A CA 1
ATOM 2800 C C . ASN A 1 346 ? 0.424 2.456 -29.867 1.00 95.44 346 ASN A C 1
ATOM 2802 O O . ASN A 1 346 ? -0.137 2.506 -30.963 1.00 95.44 346 ASN A O 1
ATOM 2806 N N . ARG A 1 347 ? 1.628 2.984 -29.653 1.00 93.44 347 ARG A N 1
ATOM 2807 C CA . ARG A 1 347 ? 2.579 3.367 -30.691 1.00 93.44 347 ARG A CA 1
ATOM 2808 C C . ARG A 1 347 ? 3.872 2.622 -30.401 1.00 93.44 347 ARG A C 1
ATOM 2810 O O . ARG A 1 347 ? 4.626 3.024 -29.518 1.00 93.44 347 ARG A O 1
ATOM 2817 N N . PHE A 1 348 ? 4.088 1.542 -31.137 1.00 90.94 348 PHE A N 1
ATOM 2818 C CA . PHE A 1 348 ? 5.324 0.773 -31.102 1.00 90.94 348 PHE A CA 1
ATOM 2819 C C . PHE A 1 348 ? 6.260 1.253 -32.216 1.00 90.94 348 PHE A C 1
ATOM 2821 O O . PHE A 1 348 ? 5.845 1.324 -33.376 1.00 90.94 348 PHE A O 1
ATOM 2828 N N . ASN A 1 349 ? 7.501 1.600 -31.873 1.00 85.19 349 ASN A N 1
ATOM 2829 C CA . ASN A 1 349 ? 8.530 1.887 -32.864 1.00 85.19 349 ASN A CA 1
ATOM 2830 C C . ASN A 1 349 ? 9.070 0.558 -33.399 1.00 85.19 349 ASN A C 1
ATOM 2832 O O . ASN A 1 349 ? 9.824 -0.132 -32.721 1.00 85.19 349 ASN A O 1
ATOM 2836 N N . LYS A 1 350 ? 8.662 0.182 -34.613 1.00 71.56 350 LYS A N 1
ATOM 2837 C CA . LYS A 1 350 ? 9.110 -1.069 -35.236 1.00 71.56 350 LYS A CA 1
ATOM 2838 C C . LYS A 1 350 ? 10.541 -0.978 -35.781 1.00 71.56 350 LYS A C 1
ATOM 2840 O O . LYS A 1 350 ? 11.125 -2.017 -36.072 1.00 71.56 350 LYS A O 1
ATOM 2845 N N . GLU A 1 351 ? 11.079 0.231 -35.939 1.00 65.75 351 GLU A N 1
ATOM 2846 C CA . GLU A 1 351 ? 12.335 0.460 -36.658 1.00 65.75 351 GLU A CA 1
ATOM 2847 C C . GLU A 1 351 ? 13.557 0.684 -35.756 1.00 65.75 351 GLU A C 1
ATOM 2849 O O . GLU A 1 351 ? 14.648 0.655 -36.303 1.00 65.75 351 GLU A O 1
ATOM 2854 N N . ASN A 1 352 ? 13.412 0.816 -34.421 1.00 53.19 352 ASN A N 1
ATOM 2855 C CA . ASN A 1 352 ? 14.526 1.031 -33.465 1.00 53.19 352 ASN A CA 1
ATOM 2856 C C . ASN A 1 352 ? 15.628 1.946 -34.053 1.00 53.19 352 ASN A C 1
ATOM 2858 O O . ASN A 1 352 ? 16.740 1.483 -34.312 1.00 53.19 352 ASN A O 1
ATOM 2862 N N . ASN A 1 353 ? 15.289 3.211 -34.327 1.00 42.62 353 ASN A N 1
ATOM 2863 C CA . ASN A 1 353 ? 16.235 4.172 -34.914 1.00 42.62 353 ASN A CA 1
ATOM 2864 C C . ASN A 1 353 ? 17.130 4.798 -33.850 1.00 42.62 353 ASN A C 1
ATOM 2866 O O . ASN A 1 353 ? 16.565 5.338 -32.870 1.00 42.62 353 ASN A O 1
#

Radius of gyration: 35.86 Å; Cα contacts (8 Å, |Δi|>4): 706; chains: 1; bounding box: 76×63×103 Å

pLDDT: mean 88.91, std 10.41, range [42.62, 98.5]

Sequence (353 aa):
YELLTTSEADERNPFMTKDGLLYYSSDETGIFNIYSLDLKTKEKKQLTNVVGGAYMPAVNDKNEIAYAGYTASGFKIFVIGKEEQAKVDPAKKYVWLKNPPLEENKPNGDIGKFDIVKLRNYDDTKIPEYTPEKYSGFFSKISILPFIRYDNYSTFNSGLDRIKPGIYIASSDILNRYSIFGSASINRKLERDLFLQFDYRDKLPLFYNIGLRPEIGFELYSVSRGANVDLDFGIDSTFIPPRVDYRIPAEVTYSLFEFDIVAKHKIFSDGTMLEGRFIFSQYSSELGSFILPESGNTLYPASSDKYYIGRAFQLKISHELTIPTIDADINPVGRKVEIKFDYEMNRFNKENN